Protein AF-A0AAV2DTK5-F1 (afdb_monomer_lite)

Foldseek 3Di:
DDDDDDPVNVVVVVLVCVVVVLVVVLCVQCVDDVDDNLLCVLVSLLVLLVVLVVQLVVCVVPVVSNVVSVVVNVVSCVAPVPLVRHDLVSLLSNCPPPLHHLLLQLVSLCVSCVPPCSSVVSSVVSVVVNVVVVVVVVVVVVVVCVVPVDDDDDDDDDDDDDDDDPSNVVVVVVVVVVVVVVVPD

Organism: NCBI:txid586398

Secondary structure (DSSP, 8-state):
--PPPPHHHHHHHHHHHHHHHHHHHHHHHHT-SSS--HHHHHHHHHHHHHHHHHHHH-TTT-HHHHHHHHHHHHHHHHHHT-GGGS-HHHHHHHHTSTTS-HHHHHHHHHHH--GGGHHHHHHHHHHHHHHHHHHHHHHHHHHHHHH--S---------------HHHHHHHHHHHHHHHHHTT-

Radius of gyration: 22.08 Å; chains: 1; bounding box: 57×41×66 Å

InterPro domains:
  IPR012337 Ribonuclease H-like superfamily [SSF53098] (5-115)
  IPR025525 hAT-like transposase, RNase-H fold [PF14372] (39-137)

Sequence (185 aa):
MIGVPEKDDWENARKMMRFLCRFYDFTLKISGSKYTTCNLFLQEVHSQYHLINKWETEVEKDLDLSIMASKMKMKYEKYWGDVGKMNKLLYISTVMDPRYKLGFVDFALKRVYPEGGNGARMAGDVKTATFDLFAHYEQLWKSKQSKNASTSLAPIVEECDVDELDVLAEYKKHREQIVGAVNKF

Structure (mmCIF, N/CA/C/O backbone):
data_AF-A0AAV2DTK5-F1
#
_entry.id   AF-A0AAV2DTK5-F1
#
loop_
_atom_site.group_PDB
_atom_site.id
_atom_site.type_symbol
_atom_site.label_atom_id
_atom_site.label_alt_id
_atom_site.label_comp_id
_atom_site.label_asym_id
_atom_site.label_entity_id
_atom_site.label_seq_id
_atom_site.pdbx_PDB_ins_code
_atom_site.Cartn_x
_atom_site.Cartn_y
_atom_site.Cartn_z
_atom_site.occupancy
_atom_site.B_iso_or_equiv
_atom_site.auth_seq_id
_atom_site.auth_comp_id
_atom_site.auth_asym_id
_atom_site.auth_atom_id
_atom_site.pdbx_PDB_model_num
ATOM 1 N N . MET A 1 1 ? 11.098 14.364 -38.169 1.00 44.78 1 MET A N 1
ATOM 2 C CA . MET A 1 1 ? 10.112 13.591 -38.954 1.00 44.78 1 MET A CA 1
ATOM 3 C C . MET A 1 1 ? 9.811 12.345 -38.145 1.00 44.78 1 MET A C 1
ATOM 5 O O . MET A 1 1 ? 10.761 11.674 -37.771 1.00 44.78 1 MET A O 1
ATOM 9 N N . ILE A 1 2 ? 8.554 12.101 -37.779 1.00 63.88 2 ILE A N 1
ATOM 10 C CA . ILE A 1 2 ? 8.171 10.869 -37.075 1.00 63.88 2 ILE A CA 1
ATOM 11 C C . ILE A 1 2 ? 8.102 9.783 -38.155 1.00 63.88 2 ILE A C 1
ATOM 13 O O . ILE A 1 2 ? 7.275 9.886 -39.059 1.00 63.88 2 ILE A O 1
ATOM 17 N N . GLY A 1 3 ? 9.054 8.847 -38.135 1.00 80.44 3 GLY A N 1
ATOM 18 C CA . GLY A 1 3 ? 9.114 7.718 -39.067 1.00 80.44 3 GLY A CA 1
ATOM 19 C C . GLY A 1 3 ? 8.040 6.671 -38.766 1.00 80.44 3 GLY A C 1
ATOM 20 O O . GLY A 1 3 ? 7.394 6.717 -37.719 1.00 80.44 3 GLY A O 1
ATOM 21 N N . VAL A 1 4 ? 7.830 5.738 -39.698 1.00 88.56 4 VAL A N 1
ATOM 22 C CA . VAL A 1 4 ? 6.964 4.571 -39.466 1.00 88.56 4 VAL A CA 1
ATOM 23 C C . VAL A 1 4 ? 7.542 3.767 -38.292 1.00 88.56 4 VAL A C 1
ATOM 25 O O . VAL A 1 4 ? 8.752 3.550 -38.301 1.00 88.56 4 VAL A O 1
ATOM 28 N N . PRO A 1 5 ? 6.725 3.330 -37.311 1.00 87.81 5 PRO A N 1
ATOM 29 C CA . PRO A 1 5 ? 7.233 2.614 -36.147 1.00 87.81 5 PRO A CA 1
ATOM 30 C C . PRO A 1 5 ? 7.993 1.354 -36.551 1.00 87.81 5 PRO A C 1
ATOM 32 O O . PRO A 1 5 ? 7.476 0.514 -37.299 1.00 87.81 5 PRO A O 1
ATOM 35 N N . GLU A 1 6 ? 9.204 1.223 -36.032 1.00 90.94 6 GLU A N 1
ATOM 36 C CA . GLU A 1 6 ? 10.066 0.080 -36.281 1.00 90.94 6 GLU A CA 1
ATOM 37 C C . GLU A 1 6 ? 9.708 -1.080 -35.344 1.00 90.94 6 GLU A C 1
ATOM 39 O O . GLU A 1 6 ? 8.900 -0.965 -34.417 1.00 90.94 6 GLU A O 1
ATOM 44 N N . LYS A 1 7 ? 10.287 -2.256 -35.596 1.00 89.44 7 LYS A N 1
ATOM 45 C CA . LYS A 1 7 ? 10.013 -3.462 -34.800 1.00 89.44 7 LYS A CA 1
ATOM 46 C C . LYS A 1 7 ? 10.253 -3.229 -33.299 1.00 89.44 7 LYS A C 1
ATOM 48 O O . LYS A 1 7 ? 9.461 -3.707 -32.482 1.00 89.44 7 LYS A O 1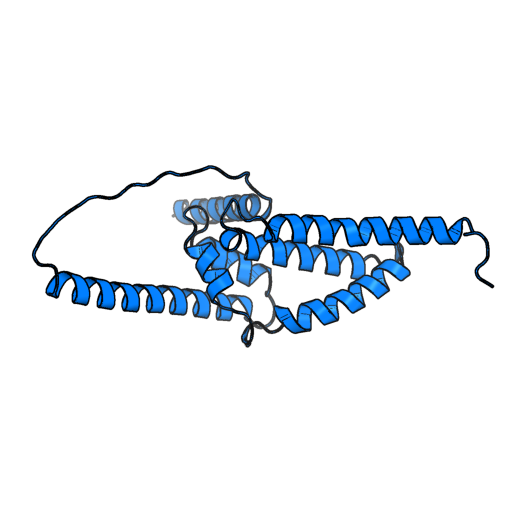
ATOM 53 N N . ASP A 1 8 ? 11.295 -2.472 -32.973 1.00 86.81 8 ASP A N 1
ATOM 54 C CA . ASP A 1 8 ? 11.704 -2.163 -31.603 1.00 86.81 8 ASP A CA 1
ATOM 55 C C . ASP A 1 8 ? 10.699 -1.230 -30.907 1.00 86.81 8 ASP A C 1
ATOM 57 O O . ASP A 1 8 ? 10.372 -1.439 -29.737 1.00 86.81 8 ASP A O 1
ATOM 61 N N . ASP A 1 9 ? 10.098 -0.280 -31.636 1.00 87.75 9 ASP A N 1
ATOM 62 C CA . ASP A 1 9 ? 9.035 0.587 -31.107 1.00 87.75 9 ASP A CA 1
ATOM 63 C C . ASP A 1 9 ? 7.827 -0.237 -30.645 1.00 87.75 9 ASP A C 1
ATOM 65 O O . ASP A 1 9 ? 7.277 -0.024 -29.560 1.00 87.75 9 ASP A O 1
ATOM 69 N N . TRP A 1 10 ? 7.434 -1.237 -31.439 1.00 90.19 10 TRP A N 1
ATOM 70 C CA . TRP A 1 10 ? 6.339 -2.140 -31.086 1.00 90.19 10 TRP A CA 1
ATOM 71 C C . TRP A 1 10 ? 6.677 -3.051 -29.907 1.00 90.19 10 TRP A C 1
ATOM 73 O O . TRP A 1 10 ? 5.786 -3.433 -29.141 1.00 90.19 10 TRP A O 1
ATOM 83 N N . GLU A 1 11 ? 7.942 -3.432 -29.753 1.00 87.50 11 GLU A N 1
ATOM 84 C CA . GLU A 1 11 ? 8.395 -4.215 -28.606 1.00 87.50 11 GLU A CA 1
ATOM 85 C C . GLU A 1 11 ? 8.348 -3.397 -27.315 1.00 87.50 11 GLU A C 1
ATOM 87 O O . GLU A 1 11 ? 7.761 -3.847 -26.324 1.00 87.50 11 GLU A O 1
ATOM 92 N N . ASN A 1 12 ? 8.828 -2.157 -27.364 1.00 84.00 12 ASN A N 1
ATOM 93 C CA . ASN A 1 12 ? 8.745 -1.208 -26.258 1.00 84.00 12 ASN A CA 1
ATOM 94 C C . ASN A 1 12 ? 7.291 -0.887 -25.887 1.00 84.00 12 ASN A C 1
ATOM 96 O O . ASN A 1 12 ? 6.931 -0.907 -24.707 1.00 84.00 12 ASN A O 1
ATOM 100 N N . ALA A 1 13 ? 6.413 -0.696 -26.877 1.00 87.69 13 ALA A N 1
ATOM 101 C CA . ALA A 1 13 ? 4.986 -0.490 -26.641 1.00 87.69 13 ALA A CA 1
ATOM 102 C C . ALA A 1 13 ? 4.338 -1.682 -25.913 1.00 87.69 13 ALA A C 1
ATOM 104 O O . ALA A 1 13 ? 3.554 -1.486 -24.982 1.00 87.69 13 ALA A O 1
ATOM 105 N N . ARG A 1 14 ? 4.693 -2.925 -26.272 1.00 87.44 14 ARG A N 1
ATOM 106 C CA . ARG A 1 14 ? 4.196 -4.129 -25.578 1.00 87.44 14 ARG A CA 1
ATOM 107 C C . ARG A 1 14 ? 4.693 -4.217 -24.136 1.00 87.44 14 ARG A C 1
ATOM 109 O O . ARG A 1 14 ? 3.908 -4.574 -23.255 1.00 87.44 14 ARG A O 1
ATOM 116 N N . LYS A 1 15 ? 5.964 -3.894 -23.881 1.00 81.94 15 LYS A N 1
ATOM 117 C CA . LYS A 1 15 ? 6.532 -3.838 -22.522 1.00 81.94 15 LYS A CA 1
ATOM 118 C C . LYS A 1 15 ? 5.800 -2.802 -21.665 1.00 81.94 15 LYS A C 1
ATOM 120 O O . LYS A 1 15 ? 5.324 -3.126 -20.577 1.00 81.94 15 LYS A O 1
ATOM 125 N N . MET A 1 16 ? 5.597 -1.601 -22.207 1.00 83.75 16 MET A N 1
ATOM 126 C CA . MET A 1 16 ? 4.855 -0.530 -21.540 1.00 83.75 16 MET A CA 1
ATOM 127 C C . MET A 1 16 ? 3.391 -0.914 -21.284 1.00 83.75 16 MET A C 1
ATOM 129 O O . MET A 1 16 ? 2.879 -0.684 -20.192 1.00 83.75 16 MET A O 1
ATOM 133 N N . MET A 1 17 ? 2.719 -1.553 -22.245 1.00 88.12 17 MET A N 1
ATOM 134 C CA . MET A 1 17 ? 1.346 -2.037 -22.070 1.00 88.12 17 MET A CA 1
ATOM 135 C C . MET A 1 17 ? 1.245 -3.039 -20.914 1.00 88.12 17 MET A C 1
ATOM 137 O O . MET A 1 17 ? 0.358 -2.909 -20.075 1.00 88.12 17 MET A O 1
ATOM 141 N N . ARG A 1 18 ? 2.162 -4.013 -20.829 1.00 82.75 18 ARG A N 1
ATOM 142 C CA . ARG A 1 18 ? 2.191 -4.994 -19.727 1.00 82.75 18 ARG A CA 1
ATOM 143 C C . ARG A 1 18 ? 2.364 -4.318 -18.368 1.00 82.75 18 ARG A C 1
ATOM 145 O O . ARG A 1 18 ? 1.699 -4.709 -17.411 1.00 82.75 18 ARG A O 1
ATOM 152 N N . PHE A 1 19 ? 3.218 -3.299 -18.299 1.00 80.75 19 PHE A N 1
ATOM 153 C CA . PHE A 1 19 ? 3.407 -2.495 -17.095 1.00 80.75 19 PHE A CA 1
ATOM 154 C C . PHE A 1 19 ? 2.123 -1.746 -16.710 1.00 80.75 19 PHE A C 1
ATOM 156 O O . PHE A 1 19 ? 1.613 -1.901 -15.600 1.00 80.75 19 PHE A O 1
ATOM 163 N N . LEU A 1 20 ? 1.556 -0.980 -17.647 1.00 86.31 20 LEU A N 1
ATOM 164 C CA . LEU A 1 20 ? 0.383 -0.133 -17.416 1.00 86.31 20 LEU A CA 1
ATOM 165 C C . LEU A 1 20 ? -0.889 -0.932 -17.119 1.00 86.31 20 LEU A C 1
ATOM 167 O O . LEU A 1 20 ? -1.697 -0.482 -16.310 1.00 86.31 20 LEU A O 1
ATOM 171 N N . CYS A 1 21 ? -1.048 -2.122 -17.703 1.00 87.56 21 CYS A N 1
ATOM 172 C CA . CYS A 1 21 ? -2.205 -2.989 -17.468 1.00 87.56 21 CYS A CA 1
ATOM 173 C C . CYS A 1 21 ? -2.407 -3.272 -15.973 1.00 87.56 21 CYS A C 1
ATOM 175 O O . CYS A 1 21 ? -3.522 -3.220 -15.470 1.00 87.56 21 CYS A O 1
ATOM 177 N N . ARG A 1 22 ? -1.320 -3.464 -15.219 1.00 84.62 22 ARG A N 1
ATOM 178 C CA . ARG A 1 22 ? -1.397 -3.739 -13.778 1.00 84.62 22 ARG A CA 1
ATOM 179 C C . ARG A 1 22 ? -1.890 -2.542 -12.965 1.00 84.62 22 ARG A C 1
ATOM 181 O O . ARG A 1 22 ? -2.596 -2.717 -11.975 1.00 84.62 22 ARG A O 1
ATOM 188 N N . PHE A 1 23 ? -1.532 -1.326 -13.374 1.00 83.44 23 PHE A N 1
ATOM 189 C CA . PHE A 1 23 ? -2.055 -0.102 -12.761 1.00 83.44 23 PHE A CA 1
ATOM 190 C C . PHE A 1 23 ? -3.500 0.161 -13.167 1.00 83.44 23 PHE A C 1
ATOM 192 O O . PHE A 1 23 ? -4.276 0.654 -12.350 1.00 83.44 23 PHE A O 1
ATOM 199 N N . TYR A 1 24 ? -3.863 -0.183 -14.402 1.00 89.12 24 TYR A N 1
ATOM 200 C CA . TYR A 1 24 ? -5.239 -0.121 -14.869 1.00 89.12 24 TYR A CA 1
ATOM 201 C C . TYR A 1 24 ? -6.143 -1.035 -14.034 1.00 89.12 24 TYR A C 1
ATOM 203 O O . TYR A 1 24 ? -7.115 -0.541 -13.469 1.00 89.12 24 TYR A O 1
ATOM 211 N N . ASP A 1 25 ? -5.774 -2.306 -13.855 1.00 88.25 25 ASP A N 1
ATOM 212 C CA . ASP A 1 25 ? -6.548 -3.274 -13.064 1.00 88.25 25 ASP A CA 1
ATOM 213 C C . ASP A 1 25 ? -6.725 -2.809 -11.609 1.00 88.25 25 ASP A C 1
ATOM 215 O O . ASP A 1 25 ? -7.832 -2.813 -11.069 1.00 88.25 25 ASP A O 1
ATOM 219 N N . PHE A 1 26 ? -5.642 -2.327 -10.992 1.00 85.44 26 PHE A N 1
ATOM 220 C CA . PHE A 1 26 ? -5.664 -1.739 -9.650 1.00 85.44 26 PHE A CA 1
ATOM 221 C C . PHE A 1 26 ? -6.604 -0.528 -9.569 1.00 85.44 26 PHE A C 1
A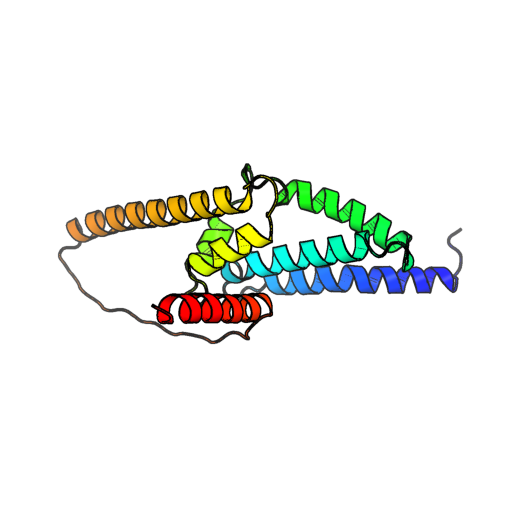TOM 223 O O . PHE A 1 26 ? -7.442 -0.434 -8.671 1.00 85.44 26 PHE A O 1
ATOM 230 N N . THR A 1 27 ? -6.491 0.397 -10.525 1.00 87.31 27 THR A N 1
ATOM 231 C CA . THR A 1 27 ? -7.313 1.613 -10.557 1.00 87.31 27 THR A CA 1
ATOM 232 C C . THR A 1 27 ? -8.778 1.257 -10.744 1.00 87.31 27 THR A C 1
ATOM 234 O O . THR A 1 27 ? -9.624 1.802 -10.041 1.00 87.31 27 THR A O 1
ATOM 237 N N . LEU A 1 28 ? -9.084 0.317 -11.636 1.00 88.56 28 LEU A N 1
ATOM 238 C CA . LEU A 1 28 ? -10.438 -0.168 -11.871 1.00 88.56 28 LEU A CA 1
ATOM 239 C C . LEU A 1 28 ? -11.038 -0.761 -10.590 1.00 88.56 28 LEU A C 1
ATOM 241 O O . LEU A 1 28 ? -12.174 -0.441 -10.239 1.00 88.56 28 LEU A O 1
ATOM 245 N N . LYS A 1 29 ? -10.253 -1.550 -9.849 1.00 86.12 29 LYS A N 1
ATOM 246 C CA . LYS A 1 29 ? -10.683 -2.178 -8.597 1.00 86.12 29 LYS A CA 1
ATOM 247 C C . LYS A 1 29 ? -10.915 -1.172 -7.467 1.00 86.12 29 LYS A C 1
ATOM 249 O O . LYS A 1 29 ? -11.874 -1.325 -6.712 1.00 86.12 29 LYS A O 1
ATOM 254 N N . ILE A 1 30 ? -10.096 -0.128 -7.349 1.00 83.31 30 ILE A N 1
ATOM 255 C CA . ILE A 1 30 ? -10.282 0.917 -6.323 1.00 83.31 30 ILE A CA 1
ATOM 256 C C . ILE A 1 30 ? -11.334 1.958 -6.732 1.00 83.31 30 ILE A C 1
ATOM 258 O O . ILE A 1 30 ? -11.956 2.569 -5.868 1.00 83.31 30 ILE A O 1
ATOM 262 N N . SER A 1 31 ? -11.584 2.137 -8.031 1.00 84.69 31 SER A N 1
ATOM 263 C CA . SER A 1 31 ? -12.594 3.078 -8.545 1.00 84.69 31 SER A CA 1
ATOM 264 C C . SER A 1 31 ? -14.014 2.502 -8.557 1.00 84.69 31 SER A C 1
ATOM 266 O O . SER A 1 31 ? -14.943 3.167 -9.017 1.00 84.69 31 SER A O 1
ATOM 268 N N . GLY A 1 32 ? -14.203 1.269 -8.080 1.00 85.56 32 GLY A N 1
ATOM 269 C CA . GLY A 1 32 ? -15.522 0.661 -7.961 1.00 85.56 32 GLY A CA 1
ATOM 270 C C . GLY A 1 32 ? -16.433 1.454 -7.020 1.00 85.56 32 GLY A C 1
ATOM 271 O O . GLY A 1 32 ? -16.020 1.886 -5.951 1.00 85.56 32 GLY A O 1
ATOM 272 N N . SER A 1 33 ? -17.694 1.640 -7.410 1.00 83.12 33 SER A N 1
ATOM 273 C CA . SER A 1 33 ? -18.699 2.353 -6.602 1.00 83.12 33 SER A CA 1
ATOM 274 C C . SER A 1 33 ? -19.799 1.448 -6.045 1.00 83.12 33 SER A C 1
ATOM 276 O O . SER A 1 33 ? -20.598 1.880 -5.220 1.00 83.12 33 SER A O 1
ATOM 278 N N . LYS A 1 34 ? -19.856 0.191 -6.498 1.00 85.00 34 LYS A N 1
ATOM 279 C CA . LYS A 1 34 ? -20.897 -0.783 -6.125 1.00 85.00 34 LYS A CA 1
ATOM 280 C C . LYS A 1 34 ? -20.543 -1.621 -4.893 1.00 85.00 34 LYS A C 1
ATOM 282 O O . LYS A 1 34 ? -21.325 -2.474 -4.498 1.00 85.00 34 LYS A O 1
ATOM 287 N N . TYR A 1 35 ? -19.363 -1.412 -4.323 1.00 81.19 35 TYR A N 1
ATOM 288 C CA . TYR A 1 35 ? -18.864 -2.109 -3.144 1.00 81.19 35 TYR A CA 1
ATOM 289 C C . TYR A 1 35 ? -17.946 -1.175 -2.358 1.00 81.19 35 TYR A C 1
ATOM 291 O O . TYR A 1 35 ? -17.430 -0.194 -2.896 1.00 81.19 35 TYR A O 1
ATOM 299 N N . THR A 1 36 ? -17.729 -1.482 -1.082 1.00 76.31 36 THR A N 1
ATOM 300 C CA . THR A 1 36 ? -16.757 -0.755 -0.265 1.00 76.31 36 THR A CA 1
ATOM 301 C C . THR A 1 36 ? -15.353 -1.041 -0.794 1.00 76.31 36 THR A C 1
ATOM 303 O O . THR A 1 36 ? -14.940 -2.192 -0.900 1.00 76.31 36 THR A O 1
ATOM 306 N N . THR A 1 37 ? -14.620 0.004 -1.172 1.00 78.44 37 THR A N 1
ATOM 307 C CA . THR A 1 37 ? -13.253 -0.107 -1.711 1.00 78.44 37 THR A CA 1
ATOM 308 C C . THR A 1 37 ? -12.193 0.051 -0.626 1.00 78.44 37 THR A C 1
ATOM 310 O O . THR A 1 37 ? -11.095 -0.494 -0.739 1.00 78.44 37 THR A O 1
ATOM 313 N N . CYS A 1 38 ? -12.526 0.756 0.458 1.00 77.81 38 CYS A N 1
ATOM 314 C CA . CYS A 1 38 ? -11.598 1.093 1.534 1.00 77.81 38 CYS A CA 1
ATOM 315 C C . CYS A 1 38 ? -11.020 -0.151 2.230 1.00 77.81 38 CYS A C 1
ATOM 317 O O . CYS A 1 38 ? -9.820 -0.220 2.477 1.00 77.81 38 CYS A O 1
ATOM 319 N N . ASN A 1 39 ? -11.837 -1.178 2.468 1.00 78.88 39 ASN A N 1
ATOM 320 C CA . ASN A 1 39 ? -11.402 -2.424 3.104 1.00 78.88 39 ASN A CA 1
ATOM 321 C C . ASN A 1 39 ? -10.408 -3.231 2.247 1.00 78.88 39 ASN A C 1
ATOM 323 O O . ASN A 1 39 ? -9.585 -3.952 2.805 1.00 78.88 39 ASN A O 1
ATOM 327 N N . LEU A 1 40 ? -10.432 -3.077 0.918 1.00 81.44 40 LEU A N 1
ATOM 328 C CA . LEU A 1 40 ? -9.482 -3.721 -0.002 1.00 81.44 40 LEU A CA 1
ATOM 329 C C . LEU A 1 40 ? -8.180 -2.926 -0.151 1.00 81.44 40 LEU A C 1
ATOM 331 O O . LEU A 1 40 ? -7.154 -3.470 -0.557 1.00 81.44 40 LEU A O 1
ATOM 335 N N . PHE A 1 41 ? -8.209 -1.641 0.198 1.00 80.44 41 PHE A N 1
ATOM 336 C CA . PHE A 1 41 ? -7.144 -0.690 -0.090 1.00 80.44 41 PHE A CA 1
ATOM 337 C C . PHE A 1 41 ? -5.767 -1.152 0.401 1.00 80.44 41 PHE A C 1
ATOM 339 O O . PHE A 1 41 ? -4.789 -1.065 -0.339 1.00 80.44 41 PHE A O 1
ATOM 346 N N . LEU A 1 42 ? -5.697 -1.686 1.626 1.00 80.50 42 LEU A N 1
ATOM 347 C CA . LEU A 1 42 ? -4.449 -2.171 2.219 1.00 80.50 42 LEU A CA 1
ATOM 348 C C . LEU A 1 42 ? -3.785 -3.255 1.361 1.00 80.50 42 LEU A C 1
ATOM 350 O O . LEU A 1 42 ? -2.583 -3.200 1.103 1.00 80.50 42 LEU A O 1
ATOM 354 N N . GLN A 1 43 ? -4.570 -4.233 0.914 1.00 80.19 43 GLN A N 1
ATOM 355 C CA . GLN A 1 43 ? -4.069 -5.345 0.111 1.00 80.19 43 GLN A CA 1
ATOM 356 C C . GLN A 1 43 ? -3.633 -4.873 -1.277 1.00 80.19 43 GLN A C 1
ATOM 358 O O . GLN A 1 43 ? -2.565 -5.253 -1.753 1.00 80.19 43 GLN A O 1
ATOM 363 N N . GLU A 1 44 ? -4.431 -4.009 -1.901 1.00 84.81 44 GLU A N 1
ATOM 364 C CA . GLU A 1 44 ? -4.164 -3.502 -3.245 1.00 84.81 44 GLU A CA 1
ATOM 365 C C . GLU A 1 44 ? -2.891 -2.648 -3.291 1.00 84.81 44 GLU A C 1
ATOM 367 O O . GLU A 1 44 ? -2.031 -2.840 -4.154 1.00 84.81 44 GLU A O 1
ATOM 372 N N . VAL A 1 45 ? -2.729 -1.725 -2.337 1.00 82.50 45 VAL A N 1
ATOM 373 C CA . VAL A 1 45 ? -1.539 -0.865 -2.244 1.00 82.50 45 VAL A CA 1
ATOM 374 C C . VAL A 1 45 ? -0.284 -1.695 -1.988 1.00 82.50 45 VAL A C 1
ATOM 376 O O . VAL A 1 45 ? 0.750 -1.474 -2.621 1.00 82.50 45 VAL A O 1
ATOM 379 N N . HIS A 1 46 ? -0.392 -2.713 -1.137 1.00 80.38 46 HIS A N 1
ATOM 380 C CA . HIS A 1 46 ? 0.703 -3.639 -0.891 1.00 80.38 46 HIS A CA 1
ATOM 381 C C . HIS A 1 46 ? 1.067 -4.474 -2.129 1.00 80.38 46 HIS A C 1
ATOM 383 O O . HIS A 1 46 ? 2.247 -4.627 -2.452 1.00 80.38 46 HIS A O 1
ATOM 389 N N . SER A 1 47 ? 0.072 -4.971 -2.871 1.00 85.12 47 SER A N 1
ATOM 390 C CA . SER A 1 47 ? 0.313 -5.695 -4.123 1.00 85.12 47 SER A CA 1
ATOM 391 C C . SER A 1 47 ? 1.031 -4.822 -5.152 1.00 85.12 47 SER A C 1
ATOM 393 O O . SER A 1 47 ? 1.893 -5.328 -5.875 1.00 85.12 47 SER A O 1
ATOM 395 N N . GLN A 1 48 ? 0.694 -3.533 -5.226 1.00 84.44 48 GLN A N 1
ATOM 396 C CA . GLN A 1 48 ? 1.380 -2.575 -6.092 1.00 84.44 48 GLN A CA 1
ATOM 397 C C . GLN A 1 48 ? 2.845 -2.388 -5.689 1.00 84.44 48 GLN A C 1
ATOM 399 O O . GLN A 1 48 ? 3.732 -2.466 -6.539 1.00 84.44 48 GLN A O 1
ATOM 404 N N . TYR A 1 49 ? 3.119 -2.230 -4.393 1.00 85.38 49 TYR A N 1
ATOM 405 C CA . TYR A 1 49 ? 4.487 -2.119 -3.886 1.00 85.38 49 TYR A CA 1
ATOM 406 C C . TYR A 1 49 ? 5.352 -3.332 -4.252 1.00 85.38 49 TYR A C 1
ATOM 408 O O . TYR A 1 49 ? 6.452 -3.182 -4.787 1.00 85.38 49 TYR A O 1
ATOM 416 N N . HIS A 1 50 ? 4.841 -4.545 -4.026 1.00 84.31 50 HIS A N 1
ATOM 417 C CA . HIS A 1 50 ? 5.550 -5.774 -4.380 1.00 84.31 50 HIS A CA 1
ATOM 418 C C . HIS A 1 50 ? 5.830 -5.891 -5.876 1.00 84.31 50 HIS A C 1
ATOM 420 O O . HIS A 1 50 ? 6.919 -6.309 -6.266 1.00 84.31 50 HIS A O 1
ATOM 426 N N . LEU A 1 51 ? 4.865 -5.511 -6.711 1.00 87.12 51 LEU A N 1
ATOM 427 C CA . LEU A 1 51 ? 5.014 -5.555 -8.158 1.00 87.12 51 LEU A CA 1
ATOM 428 C C . LEU A 1 51 ? 6.096 -4.583 -8.646 1.00 87.12 51 LEU A C 1
ATOM 430 O O . LEU A 1 51 ? 6.944 -4.968 -9.449 1.00 87.12 51 LEU A O 1
ATOM 434 N N . ILE A 1 52 ? 6.100 -3.357 -8.118 1.00 88.00 52 ILE A N 1
ATOM 435 C CA . ILE A 1 52 ? 7.116 -2.347 -8.429 1.00 88.00 52 ILE A CA 1
ATOM 436 C C . ILE A 1 52 ? 8.506 -2.836 -8.001 1.00 88.00 52 ILE A C 1
ATOM 438 O O . ILE A 1 52 ? 9.432 -2.796 -8.806 1.00 88.00 52 ILE A O 1
ATOM 442 N N . ASN A 1 53 ? 8.651 -3.361 -6.780 1.00 87.38 53 ASN A N 1
ATOM 443 C CA . ASN A 1 53 ? 9.927 -3.902 -6.297 1.00 87.38 53 ASN A CA 1
ATOM 444 C C . ASN A 1 53 ? 10.414 -5.099 -7.124 1.00 87.38 53 ASN A C 1
ATOM 446 O O . ASN A 1 53 ? 11.608 -5.229 -7.396 1.00 87.38 53 ASN A O 1
ATOM 450 N N . LYS A 1 54 ? 9.501 -5.978 -7.546 1.00 88.25 54 LYS A N 1
ATOM 451 C CA . LYS A 1 54 ? 9.840 -7.097 -8.428 1.00 88.25 54 LYS A CA 1
ATOM 452 C C . LYS A 1 54 ? 10.398 -6.593 -9.759 1.00 88.25 54 LYS A C 1
ATOM 454 O O . LYS A 1 54 ? 11.439 -7.063 -10.195 1.00 88.25 54 LYS A O 1
ATOM 459 N N . TRP A 1 55 ? 9.739 -5.628 -10.393 1.00 87.62 55 TRP A N 1
ATOM 460 C CA . TRP A 1 55 ? 10.220 -5.077 -11.661 1.00 87.62 55 TRP A CA 1
ATOM 461 C C . TRP A 1 55 ? 11.516 -4.283 -11.520 1.00 87.62 55 TRP A C 1
ATOM 463 O O . TRP A 1 55 ? 12.349 -4.334 -12.417 1.00 87.62 55 TRP A O 1
ATOM 473 N N . GLU A 1 56 ? 11.716 -3.591 -10.399 1.00 88.38 56 GLU A N 1
ATOM 474 C CA . GLU A 1 56 ? 12.975 -2.898 -10.113 1.00 88.38 56 GLU A CA 1
ATOM 475 C C . GLU A 1 56 ? 14.146 -3.888 -9.999 1.00 88.38 56 GLU A C 1
ATOM 477 O O . GLU A 1 56 ? 15.212 -3.642 -10.560 1.00 88.38 56 GLU A O 1
ATOM 482 N N . THR A 1 57 ? 13.943 -5.024 -9.327 1.00 86.69 57 THR A N 1
ATOM 483 C CA . THR A 1 57 ? 14.998 -6.024 -9.079 1.00 86.69 57 THR A CA 1
ATOM 484 C C . THR A 1 57 ? 15.296 -6.932 -10.275 1.00 86.69 57 THR A C 1
ATOM 486 O O . THR A 1 57 ? 16.410 -7.436 -10.393 1.00 86.69 57 THR A O 1
ATOM 489 N N . GLU A 1 58 ? 14.356 -7.111 -11.206 1.00 85.56 58 GLU A N 1
ATOM 490 C CA . GLU A 1 58 ? 14.522 -7.934 -12.416 1.00 85.56 58 GLU A CA 1
ATOM 491 C C . GLU A 1 58 ? 15.287 -7.206 -13.550 1.00 85.56 58 GLU A C 1
ATOM 493 O O . GLU A 1 58 ? 14.911 -7.285 -14.722 1.00 85.56 58 GLU A O 1
ATOM 498 N N . VAL A 1 59 ? 16.390 -6.521 -13.213 1.00 77.75 59 VAL A N 1
ATOM 499 C CA . VAL A 1 59 ? 17.212 -5.714 -14.144 1.00 77.75 59 VAL A CA 1
ATOM 500 C C . VAL A 1 59 ? 17.694 -6.533 -15.345 1.00 77.75 59 VAL A C 1
ATOM 502 O O . VAL A 1 59 ? 17.691 -6.048 -16.473 1.00 77.75 59 VAL A O 1
ATOM 505 N N . GLU A 1 60 ? 18.065 -7.793 -15.111 1.00 75.62 60 GLU A N 1
ATOM 506 C CA . GLU A 1 60 ? 18.581 -8.705 -16.141 1.00 75.62 60 GLU A CA 1
ATOM 507 C C . GLU A 1 60 ? 17.539 -9.075 -17.207 1.00 75.62 60 GLU A C 1
ATOM 509 O O . GLU A 1 60 ? 17.905 -9.496 -18.303 1.00 75.62 60 GLU A O 1
ATOM 514 N N . LYS A 1 61 ? 16.240 -8.930 -16.907 1.00 77.25 61 LYS A N 1
ATOM 515 C CA . LYS A 1 61 ? 15.161 -9.251 -17.851 1.00 77.25 61 LYS A CA 1
ATOM 516 C C . LYS A 1 61 ? 14.819 -8.073 -18.751 1.00 77.25 61 LYS A C 1
ATOM 518 O O . LYS A 1 61 ? 14.539 -8.275 -19.931 1.00 77.25 61 LYS A O 1
ATOM 523 N N . ASP A 1 62 ? 14.767 -6.870 -18.182 1.00 81.69 62 ASP A N 1
ATOM 524 C CA . ASP A 1 62 ? 14.346 -5.670 -18.901 1.00 81.69 62 ASP A CA 1
ATOM 525 C C . ASP A 1 62 ? 14.832 -4.396 -18.190 1.00 81.69 62 ASP A C 1
ATOM 527 O O . ASP A 1 62 ? 14.206 -3.904 -17.246 1.00 81.69 62 ASP A O 1
ATOM 531 N N . LEU A 1 63 ? 15.966 -3.858 -18.649 1.00 85.25 63 LEU A N 1
ATOM 532 C CA . LEU A 1 63 ? 16.593 -2.671 -18.063 1.00 85.25 63 LEU A CA 1
ATOM 533 C C . LEU A 1 63 ? 15.658 -1.451 -18.089 1.00 85.25 63 LEU A C 1
ATOM 535 O O . LEU A 1 63 ? 15.552 -0.730 -17.097 1.00 85.25 63 LEU A O 1
ATOM 539 N N . ASP A 1 64 ? 14.939 -1.246 -19.193 1.00 82.69 64 ASP A N 1
ATOM 540 C CA . ASP A 1 64 ? 14.024 -0.111 -19.350 1.00 82.69 64 ASP A CA 1
ATOM 541 C C . ASP A 1 64 ? 12.848 -0.195 -18.371 1.00 82.69 64 ASP A C 1
ATOM 543 O O . ASP A 1 64 ? 12.444 0.808 -17.767 1.00 82.69 64 ASP A O 1
ATOM 547 N N . LEU A 1 65 ? 12.327 -1.407 -18.161 1.00 83.62 65 LEU A N 1
ATOM 548 C CA . LEU A 1 65 ? 11.263 -1.670 -17.198 1.00 83.62 65 LEU A CA 1
ATOM 549 C C . LEU A 1 65 ? 11.740 -1.447 -15.760 1.00 83.62 65 LEU A C 1
ATOM 551 O O . LEU A 1 65 ? 11.016 -0.837 -14.974 1.00 83.62 65 LEU A O 1
ATOM 555 N N . SER A 1 66 ? 12.955 -1.887 -15.425 1.00 88.06 66 SER A N 1
ATOM 556 C CA . SER A 1 66 ? 13.545 -1.677 -14.098 1.00 88.06 66 SER A CA 1
ATOM 557 C C . SER A 1 66 ? 13.752 -0.188 -13.800 1.00 88.06 66 SER A C 1
ATOM 559 O O . SER A 1 66 ? 13.336 0.299 -12.744 1.00 88.06 66 SER A O 1
ATOM 561 N N . ILE A 1 67 ? 14.274 0.584 -14.762 1.00 88.38 67 ILE A N 1
ATOM 562 C CA . ILE A 1 67 ? 14.424 2.043 -14.624 1.00 88.38 67 ILE A CA 1
ATOM 563 C C . ILE A 1 67 ? 13.057 2.712 -14.412 1.00 88.38 67 ILE A C 1
ATOM 565 O O . ILE A 1 67 ? 12.918 3.620 -13.583 1.00 88.38 67 ILE A O 1
ATOM 569 N N . MET A 1 68 ? 12.029 2.278 -15.148 1.00 87.50 68 MET A N 1
ATOM 570 C CA . MET A 1 68 ? 10.667 2.791 -14.991 1.00 87.50 68 MET A CA 1
ATOM 571 C C . MET A 1 68 ? 10.079 2.435 -13.620 1.00 87.50 68 MET A C 1
ATOM 573 O O . MET A 1 68 ? 9.485 3.298 -12.966 1.00 87.50 68 MET A O 1
ATOM 577 N N . ALA A 1 69 ? 10.280 1.199 -13.166 1.00 90.00 69 ALA A N 1
ATOM 578 C CA . ALA A 1 69 ? 9.846 0.726 -11.861 1.00 90.00 69 ALA A CA 1
ATOM 579 C C . ALA A 1 69 ? 10.506 1.523 -10.731 1.00 90.00 69 ALA A C 1
ATOM 581 O O . ALA A 1 69 ? 9.796 1.991 -9.845 1.00 90.00 69 ALA A O 1
ATOM 582 N N . SER A 1 70 ? 11.809 1.800 -10.811 1.00 91.06 70 SER A N 1
ATOM 583 C CA . SER A 1 70 ? 12.512 2.615 -9.813 1.00 91.06 70 SER A CA 1
ATOM 584 C C . SER A 1 70 ? 11.955 4.047 -9.736 1.00 91.06 70 SER A C 1
ATOM 586 O O . SER A 1 70 ? 11.650 4.567 -8.659 1.00 91.06 70 SER A O 1
ATOM 588 N N . LYS A 1 71 ? 11.670 4.677 -10.887 1.00 90.38 71 LYS A N 1
ATOM 589 C CA . LYS A 1 71 ? 10.998 5.992 -10.925 1.00 90.38 71 LYS A CA 1
ATOM 590 C C . LYS A 1 71 ? 9.597 5.960 -10.311 1.00 90.38 71 LYS A C 1
ATOM 592 O O . LYS A 1 71 ? 9.186 6.917 -9.649 1.00 90.38 71 LYS A O 1
ATOM 597 N N . MET A 1 72 ? 8.857 4.879 -10.531 1.00 88.31 72 MET A N 1
ATOM 598 C CA . MET A 1 72 ? 7.525 4.686 -9.959 1.00 88.31 72 MET A CA 1
ATOM 599 C C . MET A 1 72 ? 7.574 4.381 -8.463 1.00 88.31 72 MET A C 1
ATOM 601 O O . MET A 1 72 ? 6.730 4.887 -7.724 1.00 88.31 72 MET A O 1
ATOM 605 N N . LYS A 1 73 ? 8.595 3.662 -7.997 1.00 89.81 73 LYS A N 1
ATOM 606 C CA . LYS A 1 73 ? 8.856 3.423 -6.579 1.00 89.81 73 LYS A CA 1
ATOM 607 C C . LYS A 1 73 ? 9.096 4.721 -5.826 1.00 89.81 73 LYS A C 1
ATOM 609 O O . LYS A 1 73 ? 8.436 4.951 -4.822 1.00 89.81 73 LYS A O 1
ATOM 614 N N . MET A 1 74 ? 9.911 5.630 -6.365 1.00 90.31 74 MET A N 1
ATOM 615 C CA . MET A 1 74 ? 10.113 6.952 -5.756 1.00 90.31 74 MET A CA 1
ATOM 616 C C . MET A 1 74 ? 8.794 7.726 -5.589 1.00 90.31 74 MET A C 1
ATOM 618 O O . MET A 1 74 ? 8.559 8.370 -4.565 1.00 90.31 74 MET A O 1
ATOM 622 N N . LYS A 1 75 ? 7.897 7.659 -6.585 1.00 88.00 75 LYS A N 1
ATOM 623 C CA . LYS A 1 75 ? 6.559 8.263 -6.470 1.00 88.00 75 LYS A CA 1
ATOM 624 C C . LYS A 1 75 ? 5.703 7.542 -5.436 1.00 88.00 75 LYS A C 1
ATOM 626 O O . LYS A 1 75 ? 5.009 8.210 -4.680 1.00 88.00 75 LYS A O 1
ATOM 631 N N . TYR A 1 76 ? 5.750 6.215 -5.394 1.00 86.50 76 TYR A N 1
ATOM 632 C CA . TYR A 1 76 ? 5.038 5.429 -4.395 1.00 86.50 76 TYR A CA 1
ATOM 633 C C . TYR A 1 76 ? 5.494 5.806 -2.980 1.00 86.50 76 TYR A C 1
ATOM 635 O O . TYR A 1 76 ? 4.668 6.176 -2.151 1.00 86.50 76 TYR A O 1
ATOM 643 N N . GLU A 1 77 ? 6.799 5.815 -2.721 1.00 86.12 77 GLU A N 1
ATOM 644 C CA . GLU A 1 77 ? 7.384 6.126 -1.414 1.00 86.12 77 GLU A CA 1
ATOM 645 C C . GLU A 1 77 ? 7.076 7.555 -0.957 1.00 86.12 77 GLU A C 1
ATOM 647 O O . GLU A 1 77 ? 6.828 7.789 0.226 1.00 86.12 77 GLU A O 1
ATOM 652 N N . LYS A 1 78 ? 6.976 8.507 -1.892 1.00 85.38 78 LYS A N 1
ATOM 653 C CA . LYS A 1 78 ? 6.551 9.881 -1.589 1.00 85.38 78 LYS A CA 1
ATOM 654 C C . LYS A 1 78 ? 5.168 9.952 -0.928 1.00 85.38 78 LYS A C 1
ATOM 656 O O . LYS A 1 78 ? 4.964 10.811 -0.072 1.00 85.38 78 LYS A O 1
ATOM 661 N N . TYR A 1 79 ? 4.225 9.101 -1.335 1.00 80.31 79 TYR A N 1
ATOM 662 C CA . TYR A 1 79 ? 2.852 9.106 -0.809 1.00 80.31 79 TYR A CA 1
ATOM 663 C C . TYR A 1 79 ? 2.608 8.024 0.255 1.00 80.31 79 TYR A C 1
ATOM 665 O O . TYR A 1 79 ? 1.783 8.222 1.144 1.00 80.31 79 TYR A O 1
ATOM 673 N N . TRP A 1 80 ? 3.333 6.905 0.186 1.00 77.94 80 TRP A N 1
ATOM 674 C CA . TRP A 1 80 ? 3.050 5.673 0.934 1.00 77.94 80 TRP A CA 1
ATOM 675 C C . TRP A 1 80 ? 4.279 5.054 1.624 1.00 77.94 80 TRP A C 1
ATOM 677 O O . TRP A 1 80 ? 4.164 4.002 2.252 1.00 77.94 80 TRP A O 1
ATOM 687 N N . GLY A 1 81 ? 5.459 5.667 1.498 1.00 74.44 81 GLY A N 1
ATOM 688 C CA . GLY A 1 81 ? 6.704 5.191 2.116 1.00 74.44 81 GLY A CA 1
ATOM 689 C C . GLY A 1 81 ? 6.914 5.719 3.533 1.00 74.44 81 GLY A C 1
ATOM 690 O O . GLY A 1 81 ? 7.474 5.025 4.377 1.00 74.44 81 GLY A O 1
ATOM 691 N N . ASP A 1 82 ? 6.418 6.924 3.827 1.00 80.50 82 ASP A N 1
ATOM 692 C CA . ASP A 1 82 ? 6.450 7.471 5.182 1.00 80.50 82 ASP A CA 1
ATOM 693 C C . ASP A 1 82 ? 5.217 7.029 5.967 1.00 80.50 82 ASP A C 1
ATOM 695 O O . ASP A 1 82 ? 4.143 7.631 5.897 1.00 80.50 82 ASP A O 1
ATOM 699 N N . VAL A 1 83 ? 5.421 5.988 6.766 1.00 74.62 83 VAL A N 1
ATOM 700 C CA . VAL A 1 83 ? 4.446 5.438 7.704 1.00 74.62 83 VAL A CA 1
ATOM 701 C C . VAL A 1 83 ? 3.822 6.542 8.576 1.00 74.62 83 VAL A C 1
ATOM 703 O O . VAL A 1 83 ? 2.617 6.544 8.787 1.00 74.62 83 VAL A O 1
ATOM 706 N N . GLY A 1 84 ? 4.577 7.555 9.011 1.00 73.62 84 GLY A N 1
ATOM 707 C CA . GLY A 1 84 ? 4.035 8.645 9.833 1.00 73.62 84 GLY A CA 1
ATOM 708 C C . GLY A 1 84 ? 3.030 9.556 9.114 1.00 73.62 84 GLY A C 1
ATOM 709 O O . GLY A 1 84 ? 2.206 10.191 9.774 1.00 73.62 84 GLY A O 1
ATOM 710 N N . LYS A 1 85 ? 3.066 9.613 7.777 1.00 78.12 85 LYS A N 1
ATOM 711 C CA . LYS A 1 85 ? 2.217 10.492 6.951 1.00 78.12 85 LYS A CA 1
ATOM 712 C C . LYS A 1 85 ? 1.009 9.787 6.336 1.00 78.12 85 LYS A C 1
ATOM 714 O O . LYS A 1 85 ? 0.160 10.450 5.743 1.00 78.12 85 LYS A O 1
ATOM 719 N N . MET A 1 86 ? 0.914 8.466 6.460 1.00 80.25 86 MET A N 1
ATOM 720 C CA . MET A 1 86 ? -0.189 7.708 5.873 1.00 80.25 86 MET A CA 1
ATOM 721 C C . MET A 1 86 ? -1.509 7.966 6.606 1.00 80.25 86 MET A C 1
ATOM 723 O O . MET A 1 86 ? -1.566 8.089 7.832 1.00 80.25 86 MET A O 1
ATOM 727 N N . ASN A 1 87 ? -2.605 7.999 5.845 1.00 85.19 87 ASN A N 1
ATOM 728 C CA . ASN A 1 87 ? -3.937 8.159 6.412 1.00 85.19 87 ASN A CA 1
ATOM 729 C C . ASN A 1 87 ? -4.365 6.886 7.161 1.00 85.19 87 ASN A C 1
ATOM 731 O O . ASN A 1 87 ? -4.688 5.868 6.547 1.00 85.19 87 ASN A O 1
ATOM 735 N N . LYS A 1 88 ? -4.422 6.974 8.496 1.00 87.06 88 LYS A N 1
ATOM 736 C CA . LYS A 1 88 ? -4.794 5.862 9.383 1.00 87.06 88 LYS A CA 1
ATOM 737 C C . LYS 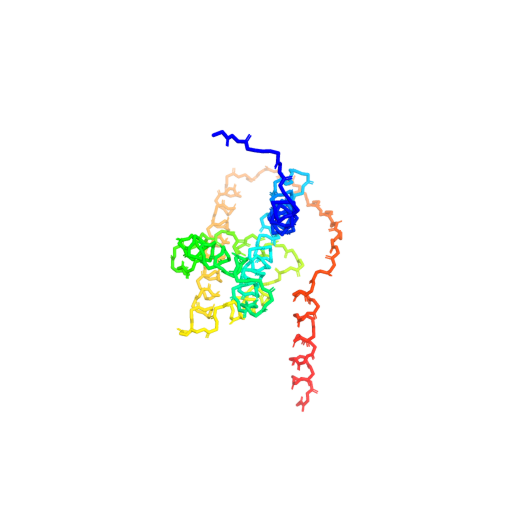A 1 88 ? -6.195 5.304 9.096 1.00 87.06 88 LYS A C 1
ATOM 739 O O . LYS A 1 88 ? -6.416 4.111 9.285 1.00 87.06 88 LYS A O 1
ATOM 744 N N . LEU A 1 89 ? -7.116 6.126 8.580 1.00 87.06 89 LEU A N 1
ATOM 745 C CA . LEU A 1 89 ? -8.489 5.711 8.259 1.00 87.06 89 LEU A CA 1
ATOM 746 C C . LEU A 1 89 ? -8.543 4.577 7.231 1.00 87.06 89 LEU A C 1
ATOM 748 O O . LEU A 1 89 ? -9.441 3.742 7.295 1.00 87.06 89 LEU A O 1
ATOM 752 N N . LEU A 1 90 ? -7.570 4.512 6.319 1.00 86.50 90 LEU A N 1
ATOM 753 C CA . LEU A 1 90 ? -7.504 3.457 5.308 1.00 86.50 90 LEU A CA 1
ATOM 754 C C . LEU A 1 90 ? -7.301 2.085 5.965 1.00 86.50 90 LEU A C 1
ATOM 756 O O . LEU A 1 90 ? -7.972 1.126 5.605 1.00 86.50 90 LEU A O 1
ATOM 760 N N . TYR A 1 91 ? -6.478 2.011 7.009 1.00 87.69 91 TYR A N 1
ATOM 761 C CA . TYR A 1 91 ? -6.264 0.781 7.77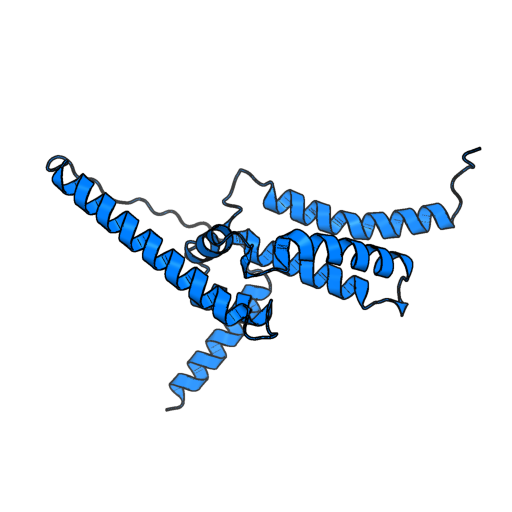4 1.00 87.69 91 TYR A CA 1
ATOM 762 C C . TYR A 1 91 ? -7.423 0.464 8.717 1.00 87.69 91 TYR A C 1
ATOM 764 O O . TYR A 1 91 ? -7.814 -0.694 8.839 1.00 87.69 91 TYR A O 1
ATOM 772 N N . ILE A 1 92 ? -8.002 1.487 9.357 1.00 89.56 92 ILE A N 1
ATOM 773 C CA . ILE A 1 92 ? -9.190 1.320 10.208 1.00 89.56 92 ILE A CA 1
ATOM 774 C C . ILE A 1 92 ? -10.340 0.729 9.387 1.00 89.56 92 ILE A C 1
ATOM 776 O O . ILE A 1 92 ? -11.027 -0.168 9.860 1.00 89.56 92 ILE A O 1
ATOM 780 N N . SER A 1 93 ? -10.509 1.152 8.132 1.00 88.94 93 SER A N 1
ATOM 781 C CA . SER A 1 93 ? -11.543 0.595 7.255 1.00 88.94 93 SER A CA 1
ATOM 782 C C . SER A 1 93 ? -11.368 -0.904 6.987 1.00 88.94 93 SER A C 1
ATOM 784 O O . SER A 1 93 ? -12.357 -1.620 6.873 1.00 88.94 93 SER A O 1
ATOM 786 N N . THR A 1 94 ? -10.124 -1.394 6.959 1.00 87.50 94 THR A N 1
ATOM 787 C CA . THR A 1 94 ? -9.834 -2.830 6.905 1.00 87.50 94 THR A CA 1
ATOM 788 C C . THR A 1 94 ? -10.192 -3.504 8.226 1.00 87.50 94 THR A C 1
ATOM 790 O O . THR A 1 94 ? -10.807 -4.554 8.201 1.00 87.50 94 THR A O 1
ATOM 793 N N . VAL A 1 95 ? -9.888 -2.895 9.379 1.00 89.75 95 VAL A N 1
ATOM 794 C CA . VAL A 1 95 ? -10.266 -3.432 10.705 1.00 89.75 95 VAL A CA 1
ATOM 795 C C . VAL A 1 95 ? -11.785 -3.543 10.890 1.00 89.75 95 VAL A C 1
ATOM 797 O O . VAL A 1 95 ? -12.259 -4.430 11.599 1.00 89.75 95 VAL A O 1
ATOM 800 N N . MET A 1 96 ? -12.544 -2.618 10.301 1.00 86.19 96 MET A N 1
ATOM 801 C CA . MET A 1 96 ? -14.007 -2.600 10.377 1.00 86.19 96 MET A CA 1
ATOM 802 C C . MET A 1 96 ? -14.672 -3.648 9.481 1.00 86.19 96 MET A C 1
ATOM 804 O O . MET A 1 96 ? -15.863 -3.907 9.639 1.00 86.19 96 MET A O 1
ATOM 808 N N . ASP A 1 97 ? -13.933 -4.246 8.550 1.00 83.62 97 ASP A N 1
ATOM 809 C CA . ASP A 1 97 ? -14.439 -5.342 7.740 1.00 83.62 97 ASP A CA 1
ATOM 810 C C . ASP A 1 97 ? -14.473 -6.626 8.593 1.00 83.62 97 ASP A C 1
ATOM 812 O O . ASP A 1 97 ? -13.428 -7.056 9.085 1.00 83.62 97 ASP A O 1
ATOM 816 N N . PRO A 1 98 ? -15.637 -7.280 8.770 1.00 81.12 98 PRO A N 1
ATOM 817 C CA . PRO A 1 98 ? -15.767 -8.468 9.619 1.00 81.12 98 PRO A CA 1
ATOM 818 C C . PRO A 1 98 ? -14.787 -9.601 9.280 1.00 81.12 98 PRO A C 1
ATOM 820 O O . PRO A 1 98 ? -14.412 -10.392 10.154 1.00 81.12 98 PRO A O 1
ATOM 823 N N . ARG A 1 99 ? -14.340 -9.664 8.020 1.00 80.94 99 ARG A N 1
ATOM 824 C CA . ARG A 1 99 ? -13.393 -10.669 7.522 1.00 80.94 99 ARG A CA 1
ATOM 825 C C . ARG A 1 99 ? -11.961 -10.386 7.959 1.00 80.94 99 ARG A C 1
ATOM 827 O O . ARG A 1 99 ? -11.166 -11.315 8.102 1.00 80.94 99 ARG A O 1
ATOM 834 N N . TYR A 1 100 ? -11.633 -9.121 8.204 1.00 78.56 100 TYR A N 1
ATOM 835 C CA . TYR A 1 100 ? -10.289 -8.651 8.502 1.00 78.56 100 TYR A CA 1
ATOM 836 C C . TYR A 1 100 ? -10.245 -8.041 9.907 1.00 78.56 100 TYR A C 1
ATOM 838 O O . TYR A 1 100 ? -10.632 -6.908 10.152 1.00 78.56 100 TYR A O 1
ATOM 846 N N . LYS A 1 101 ? -9.733 -8.798 10.881 1.00 82.94 101 LYS A N 1
ATOM 847 C CA . LYS A 1 101 ? -9.617 -8.317 12.270 1.00 82.94 101 LYS A CA 1
ATOM 848 C C . LYS A 1 101 ? -8.342 -7.494 12.478 1.00 82.94 101 LYS A C 1
ATOM 850 O O . LYS A 1 101 ? -7.408 -7.566 11.683 1.00 82.94 101 LYS A O 1
ATOM 855 N N . LEU A 1 102 ? -8.235 -6.810 13.623 1.00 86.88 102 LEU A N 1
ATOM 856 C CA . LEU A 1 102 ? -7.003 -6.121 14.061 1.00 86.88 102 LEU A CA 1
ATOM 857 C C . LEU A 1 102 ? -5.740 -6.986 13.916 1.00 86.88 102 LEU A C 1
ATOM 859 O O . LEU A 1 102 ? -4.692 -6.477 13.533 1.00 86.88 102 LEU A O 1
ATOM 863 N N . GLY A 1 103 ? -5.843 -8.294 14.179 1.00 85.56 103 GLY A N 1
ATOM 864 C CA . GLY A 1 103 ? -4.722 -9.223 14.022 1.00 85.56 103 GLY A CA 1
ATOM 865 C C . GLY A 1 103 ? -4.231 -9.370 12.577 1.00 85.56 103 GLY A C 1
ATOM 866 O O . GLY A 1 103 ? -3.037 -9.547 12.364 1.00 85.56 103 GLY A O 1
ATOM 867 N N . PHE A 1 104 ? -5.123 -9.262 11.587 1.00 85.69 104 PHE A N 1
ATOM 868 C CA . PHE A 1 104 ? -4.739 -9.258 10.175 1.00 85.69 104 PHE A CA 1
ATOM 869 C C . PHE A 1 104 ? -3.971 -7.984 9.822 1.00 85.69 104 PHE A C 1
ATOM 871 O O . PHE A 1 104 ? -2.917 -8.057 9.199 1.00 85.69 104 PHE A O 1
ATOM 878 N N . VAL A 1 105 ? -4.467 -6.822 10.258 1.00 87.50 105 VAL A N 1
ATOM 879 C CA . VAL A 1 105 ? -3.822 -5.529 9.985 1.00 87.50 105 VAL A CA 1
ATOM 880 C C . VAL A 1 105 ? -2.456 -5.434 10.669 1.00 87.50 105 VAL A C 1
ATOM 882 O O . VAL A 1 105 ? -1.497 -4.998 10.040 1.00 87.50 105 VAL A O 1
ATOM 885 N N . ASP A 1 106 ? -2.335 -5.913 11.909 1.00 88.62 106 ASP A N 1
ATOM 886 C CA . ASP A 1 106 ? -1.054 -6.000 12.623 1.00 88.62 106 ASP A CA 1
ATOM 887 C C . ASP A 1 106 ? -0.040 -6.891 11.886 1.00 88.62 106 ASP A C 1
ATOM 889 O O . ASP A 1 106 ? 1.095 -6.473 11.648 1.00 88.62 106 ASP A O 1
ATOM 893 N N . PHE A 1 107 ? -0.465 -8.084 11.458 1.00 87.19 107 PHE A N 1
ATOM 894 C CA . PHE A 1 107 ? 0.366 -8.989 10.664 1.00 87.19 107 PHE A CA 1
ATOM 895 C C . PHE A 1 107 ? 0.791 -8.358 9.332 1.00 87.19 107 PHE A C 1
ATOM 897 O O . PHE A 1 107 ? 1.978 -8.347 8.999 1.00 87.19 107 PHE A O 1
ATOM 904 N N . ALA A 1 108 ? -0.167 -7.803 8.587 1.00 84.81 108 ALA A N 1
ATOM 905 C CA . ALA A 1 108 ? 0.077 -7.199 7.285 1.00 84.81 108 ALA A CA 1
ATOM 906 C C . ALA A 1 108 ? 1.082 -6.047 7.399 1.00 84.81 108 ALA A C 1
ATOM 908 O O . ALA A 1 108 ? 2.083 -6.039 6.690 1.00 84.81 108 ALA A O 1
ATOM 909 N N . LEU A 1 109 ? 0.882 -5.122 8.340 1.00 86.25 109 LEU A N 1
ATOM 910 C CA . LEU A 1 109 ? 1.757 -3.964 8.534 1.00 86.25 109 LEU A CA 1
ATOM 911 C C . LEU A 1 109 ? 3.188 -4.344 8.914 1.00 86.25 109 LEU A C 1
ATOM 913 O O . LEU A 1 109 ? 4.133 -3.751 8.395 1.00 86.25 109 LEU A O 1
ATOM 917 N N . LYS A 1 110 ? 3.365 -5.342 9.787 1.00 87.06 110 LYS A N 1
ATOM 918 C CA . LYS A 1 110 ? 4.696 -5.852 10.158 1.00 87.06 110 LYS A CA 1
ATOM 919 C C . LYS A 1 110 ? 5.421 -6.491 8.979 1.00 87.06 110 LYS A C 1
ATOM 921 O O . LYS A 1 110 ? 6.642 -6.406 8.904 1.00 87.06 110 LYS A O 1
ATOM 926 N N . ARG A 1 111 ? 4.679 -7.108 8.060 1.00 82.62 111 ARG A N 1
ATOM 927 C CA . ARG A 1 111 ? 5.238 -7.688 6.838 1.00 82.62 111 ARG A CA 1
ATOM 928 C C . ARG A 1 111 ? 5.572 -6.636 5.784 1.00 82.62 111 ARG A C 1
ATOM 930 O O . ARG A 1 111 ? 6.600 -6.767 5.132 1.00 82.62 111 ARG A O 1
ATOM 937 N N . VAL A 1 112 ? 4.723 -5.621 5.619 1.00 78.69 112 VAL A N 1
ATOM 938 C CA . VAL A 1 112 ? 4.947 -4.534 4.649 1.00 78.69 112 VAL A CA 1
ATOM 939 C C . VAL A 1 112 ? 6.137 -3.670 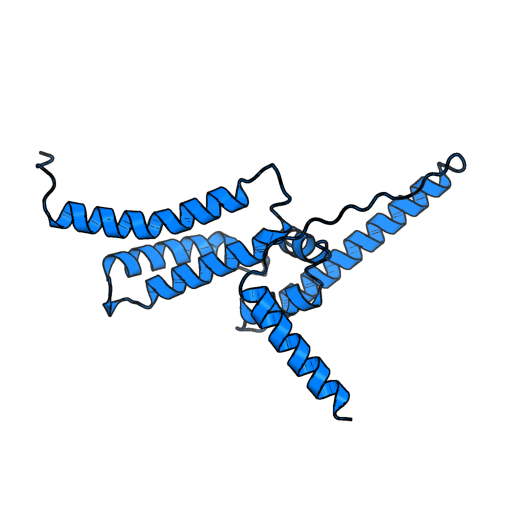5.069 1.00 78.69 112 VAL A C 1
ATOM 941 O O . VAL A 1 112 ? 6.954 -3.293 4.235 1.00 78.69 112 VAL A O 1
ATOM 944 N N . TYR A 1 113 ? 6.242 -3.371 6.367 1.00 80.56 113 TYR A N 1
ATOM 945 C CA . TYR A 1 113 ? 7.253 -2.477 6.932 1.00 80.56 113 TYR A CA 1
ATOM 946 C C . TYR A 1 113 ? 8.082 -3.196 8.014 1.00 80.56 113 TYR A C 1
ATOM 948 O O . TYR A 1 113 ? 7.950 -2.872 9.203 1.00 80.56 113 TYR A O 1
ATOM 956 N N . PRO A 1 114 ? 8.924 -4.177 7.630 1.00 75.38 114 PRO A N 1
ATOM 957 C CA . PRO A 1 114 ? 9.696 -4.977 8.581 1.00 75.38 114 PRO A CA 1
ATOM 958 C C . PRO A 1 114 ? 10.847 -4.185 9.219 1.00 75.38 114 PRO A C 1
ATOM 960 O O . PRO A 1 114 ? 11.265 -4.479 10.338 1.00 75.38 114 PRO A O 1
ATOM 963 N N . GLU A 1 115 ? 11.355 -3.162 8.532 1.00 75.69 115 GLU A N 1
ATOM 964 C CA . GLU A 1 115 ? 12.525 -2.401 8.963 1.00 75.69 115 GLU A CA 1
ATOM 965 C C . GLU A 1 115 ? 12.198 -1.364 10.048 1.00 75.69 115 GLU A C 1
ATOM 967 O O . GLU A 1 115 ? 11.175 -0.671 10.014 1.00 75.69 115 GLU A O 1
ATOM 972 N N . GLY A 1 116 ? 13.098 -1.243 11.030 1.00 75.75 116 GLY A N 1
ATOM 973 C CA . GLY A 1 116 ? 13.066 -0.180 12.040 1.00 75.75 116 GLY A CA 1
ATOM 974 C C . GLY A 1 116 ? 11.854 -0.196 12.981 1.00 75.75 116 GLY A C 1
ATOM 975 O O . GLY A 1 116 ? 11.592 0.803 13.642 1.00 75.75 116 GLY A O 1
ATOM 976 N N . GLY A 1 117 ? 11.084 -1.291 13.034 1.00 81.50 117 GLY A N 1
ATOM 977 C CA . GLY A 1 117 ? 9.879 -1.390 13.868 1.00 81.50 117 GLY A CA 1
ATOM 978 C C . GLY A 1 117 ? 8.705 -0.527 13.387 1.00 81.50 117 GLY A C 1
ATOM 979 O O . GLY A 1 117 ? 7.706 -0.391 14.099 1.00 81.50 117 GLY A O 1
ATOM 980 N N . ASN A 1 118 ? 8.791 0.032 12.177 1.00 84.06 118 ASN A N 1
ATOM 981 C CA . ASN A 1 118 ? 7.781 0.934 11.627 1.00 84.06 118 ASN A CA 1
ATOM 982 C C . ASN A 1 118 ? 6.407 0.264 11.495 1.00 84.06 118 ASN A C 1
ATOM 984 O O . ASN A 1 118 ? 5.398 0.870 11.859 1.00 84.06 118 ASN A O 1
ATOM 988 N N . GLY A 1 119 ? 6.364 -0.997 11.050 1.00 85.75 119 GLY A N 1
ATOM 989 C CA . GLY A 1 119 ? 5.122 -1.764 10.950 1.00 85.75 119 GLY A CA 1
ATOM 990 C C . GLY A 1 119 ? 4.451 -1.997 12.304 1.00 85.75 119 GLY A C 1
ATOM 991 O O . GLY A 1 119 ? 3.243 -1.813 12.432 1.00 85.75 119 GLY A O 1
ATOM 992 N N . ALA A 1 120 ? 5.231 -2.320 13.342 1.00 88.44 120 ALA A N 1
ATOM 993 C CA . ALA A 1 120 ? 4.710 -2.503 14.698 1.00 88.44 120 ALA A CA 1
ATOM 994 C C . ALA A 1 120 ? 4.190 -1.186 15.299 1.00 88.44 120 ALA A C 1
ATOM 996 O O . ALA A 1 120 ? 3.125 -1.173 15.916 1.00 88.44 120 ALA A O 1
ATOM 997 N N . ARG A 1 121 ? 4.901 -0.073 15.070 1.00 88.94 121 ARG A N 1
ATOM 998 C CA . ARG A 1 121 ? 4.448 1.263 15.480 1.00 88.94 121 ARG A CA 1
ATOM 999 C C . ARG A 1 121 ? 3.124 1.628 14.808 1.00 88.94 121 ARG A C 1
ATOM 1001 O O . ARG A 1 121 ? 2.184 1.998 15.500 1.00 88.94 121 ARG A O 1
ATOM 1008 N N . MET A 1 122 ? 3.021 1.452 13.489 1.00 87.75 122 MET A N 1
ATOM 1009 C CA . MET A 1 122 ? 1.783 1.718 12.746 1.00 87.75 122 MET A CA 1
ATOM 1010 C C . MET A 1 122 ? 0.629 0.833 13.210 1.00 87.75 122 MET A C 1
ATOM 1012 O O . MET A 1 122 ? -0.486 1.316 13.366 1.00 87.75 122 MET A O 1
ATOM 1016 N N . ALA A 1 123 ? 0.878 -0.452 13.467 1.00 90.06 123 ALA A N 1
ATOM 1017 C CA . ALA A 1 123 ? -0.152 -1.347 13.981 1.00 90.06 123 ALA A CA 1
ATOM 1018 C C . ALA A 1 123 ? -0.671 -0.884 15.352 1.00 90.06 123 ALA A C 1
ATOM 1020 O O . ALA A 1 123 ? -1.881 -0.887 15.587 1.00 90.06 123 ALA A O 1
ATOM 1021 N N . GLY A 1 124 ? 0.229 -0.422 16.228 1.00 91.12 124 GLY A N 1
ATOM 1022 C CA . GLY A 1 124 ? -0.127 0.221 17.493 1.00 91.12 124 GLY A CA 1
ATOM 1023 C C . GLY A 1 124 ? -0.964 1.484 17.291 1.00 91.12 124 GLY A C 1
ATOM 1024 O O . GLY A 1 124 ? -2.032 1.610 17.884 1.00 91.12 124 GLY A O 1
ATOM 1025 N N . ASP A 1 125 ? -0.534 2.374 16.400 1.00 90.56 125 ASP A N 1
ATOM 1026 C CA . ASP A 1 125 ? -1.234 3.623 16.091 1.00 90.56 125 ASP A CA 1
ATOM 1027 C C . ASP A 1 125 ? -2.640 3.384 15.519 1.00 90.56 125 ASP A C 1
ATOM 1029 O O . ASP A 1 125 ? -3.597 4.045 15.924 1.00 90.56 125 ASP A O 1
ATOM 1033 N N . VAL A 1 126 ? -2.785 2.433 14.591 1.00 91.31 126 VAL A N 1
ATOM 1034 C CA . VAL A 1 126 ? -4.080 2.045 14.010 1.00 91.31 126 VAL A CA 1
ATOM 1035 C C . VAL A 1 126 ? -4.982 1.449 15.082 1.00 91.31 126 VAL A C 1
ATOM 1037 O O . VAL A 1 126 ? -6.167 1.782 15.137 1.00 91.31 126 VAL A O 1
ATOM 1040 N N . LYS A 1 127 ? -4.436 0.602 15.961 1.00 93.00 127 LYS A N 1
ATOM 1041 C CA . LYS A 1 127 ? -5.179 0.025 17.083 1.00 93.00 127 LYS A CA 1
ATOM 1042 C C . LYS A 1 127 ? -5.708 1.122 18.005 1.00 93.00 127 LYS A C 1
ATOM 1044 O O . LYS A 1 127 ? -6.909 1.149 18.261 1.00 93.00 127 LYS A O 1
ATOM 1049 N N . THR A 1 128 ? -4.848 2.035 18.452 1.00 94.00 128 THR A N 1
ATOM 1050 C CA . THR A 1 128 ? -5.232 3.166 19.311 1.00 94.00 128 THR A CA 1
ATOM 1051 C C . THR A 1 128 ? -6.294 4.027 18.636 1.00 94.00 128 THR A C 1
ATOM 1053 O O . THR A 1 128 ? -7.374 4.196 19.189 1.00 94.00 128 THR A O 1
ATOM 1056 N N . ALA A 1 129 ? -6.066 4.450 17.388 1.00 92.88 129 ALA A N 1
ATOM 1057 C CA . ALA A 1 129 ? -7.022 5.271 16.647 1.00 92.88 129 ALA A CA 1
ATOM 1058 C C . ALA A 1 129 ? -8.386 4.581 16.446 1.00 92.88 129 ALA A C 1
ATOM 1060 O O . ALA A 1 129 ? -9.422 5.242 16.477 1.00 92.88 129 ALA A O 1
ATOM 1061 N N . THR A 1 130 ? -8.405 3.255 16.267 1.00 92.62 130 THR A N 1
ATOM 1062 C CA . THR A 1 130 ? -9.653 2.478 16.172 1.00 92.62 130 THR A CA 1
ATOM 1063 C C . THR A 1 130 ? -10.431 2.521 17.487 1.00 92.62 130 THR A C 1
ATOM 1065 O O . THR A 1 130 ? -11.638 2.762 17.483 1.00 92.62 130 THR A O 1
ATOM 1068 N N . PHE A 1 131 ? -9.754 2.300 18.617 1.00 93.75 131 PHE A N 1
ATOM 1069 C CA . PHE A 1 131 ? -10.398 2.329 19.931 1.00 93.75 131 PHE A CA 1
ATOM 1070 C C . PHE A 1 131 ? -10.833 3.738 20.336 1.00 93.75 131 PHE A C 1
ATOM 1072 O O . PHE A 1 131 ? -11.928 3.884 20.874 1.00 93.75 131 PHE A O 1
ATOM 1079 N N . ASP A 1 132 ? -10.048 4.765 20.015 1.00 94.00 132 ASP A N 1
ATOM 1080 C CA . ASP A 1 132 ? -10.415 6.164 20.252 1.00 94.00 132 ASP A CA 1
ATOM 1081 C C . ASP A 1 132 ? -11.676 6.544 19.466 1.00 94.00 132 ASP A C 1
ATOM 1083 O O . ASP A 1 132 ? -12.604 7.144 20.015 1.00 94.00 132 ASP A O 1
ATOM 1087 N N . LEU A 1 133 ? -11.754 6.135 18.193 1.00 91.94 133 LEU A N 1
ATOM 1088 C CA . LEU A 1 133 ? -12.936 6.349 17.359 1.00 91.94 133 LEU A CA 1
ATOM 1089 C C . LEU A 1 133 ? -14.166 5.648 17.947 1.00 91.94 133 LEU A C 1
ATOM 1091 O O . LEU A 1 133 ? -15.247 6.237 17.999 1.00 91.94 133 LEU A O 1
ATOM 1095 N N . PHE A 1 134 ? -13.998 4.410 18.417 1.00 90.88 134 PHE A N 1
ATOM 1096 C CA . PHE A 1 134 ? -15.066 3.657 19.065 1.00 90.88 134 PHE A CA 1
ATOM 1097 C C . PHE A 1 134 ? -15.528 4.320 20.370 1.00 90.88 134 PHE A C 1
ATOM 1099 O O . PHE A 1 134 ? -16.728 4.503 20.564 1.00 90.88 134 PHE A O 1
ATOM 1106 N N . ALA A 1 135 ? -14.601 4.740 21.233 1.00 93.06 135 ALA A N 1
ATOM 1107 C CA . ALA A 1 135 ? -14.916 5.418 22.488 1.00 93.06 135 ALA A CA 1
ATOM 1108 C C . ALA A 1 135 ? -15.661 6.740 22.244 1.00 93.06 135 ALA A C 1
ATOM 1110 O O . ALA A 1 135 ? -16.666 7.025 22.897 1.00 93.06 135 ALA A O 1
ATOM 1111 N N . HIS A 1 136 ? -15.222 7.524 21.257 1.00 92.06 136 HIS A N 1
ATOM 1112 C CA . HIS A 1 136 ? -15.908 8.750 20.861 1.00 92.06 136 HIS A CA 1
ATOM 1113 C C . HIS A 1 136 ? -17.318 8.463 20.318 1.00 92.06 136 HIS A C 1
ATOM 1115 O O . HIS A 1 136 ? -18.282 9.139 20.686 1.00 92.06 136 HIS A O 1
ATOM 1121 N N . TYR A 1 137 ? -17.474 7.427 19.489 1.00 90.50 137 TYR A N 1
ATOM 1122 C CA . TYR A 1 137 ? -18.787 6.997 19.006 1.00 90.50 137 TYR A CA 1
ATOM 1123 C C . TYR A 1 137 ? -19.708 6.554 20.150 1.00 90.50 137 TYR A C 1
ATOM 1125 O O . TYR A 1 137 ? -20.876 6.939 20.184 1.00 90.50 137 TYR A O 1
ATOM 1133 N N . GLU A 1 138 ? -19.191 5.798 21.117 1.00 90.50 138 GLU A N 1
ATOM 1134 C CA . GLU A 1 138 ? -19.945 5.347 22.286 1.00 90.50 138 GLU A CA 1
ATOM 1135 C C . GLU A 1 138 ? -20.447 6.533 23.128 1.00 90.50 138 GLU A C 1
ATOM 1137 O O . GLU A 1 138 ? -21.610 6.560 23.542 1.00 90.50 138 GLU A O 1
ATOM 1142 N N . GLN A 1 139 ? -19.609 7.552 23.339 1.00 91.31 139 GLN A N 1
ATOM 1143 C CA . GLN A 1 139 ? -20.001 8.786 24.028 1.00 91.31 139 GLN A CA 1
ATOM 1144 C C . GLN A 1 139 ? -21.116 9.525 23.276 1.00 91.31 139 GLN A C 1
ATOM 1146 O O . GLN A 1 139 ? -22.118 9.924 23.881 1.00 91.31 139 GLN A O 1
ATOM 1151 N N . LEU A 1 140 ? -20.992 9.657 21.951 1.00 89.06 140 LEU A N 1
ATOM 1152 C CA . LEU A 1 140 ? -22.035 10.248 21.111 1.00 89.06 140 LEU A CA 1
ATOM 1153 C C . LEU A 1 140 ? -23.339 9.451 21.193 1.00 89.06 140 LEU A C 1
ATOM 1155 O O . LEU A 1 140 ? -24.408 10.043 21.351 1.00 89.06 140 LEU A O 1
ATOM 1159 N N . TRP A 1 141 ? -23.263 8.123 21.136 1.00 84.56 141 TRP A N 1
ATOM 1160 C CA . TRP A 1 141 ? -24.419 7.239 21.247 1.00 84.56 141 TRP A CA 1
ATOM 1161 C C . TRP A 1 141 ? -25.143 7.408 22.589 1.00 84.56 141 TRP A C 1
ATOM 1163 O O . TRP A 1 141 ? -26.353 7.646 22.609 1.00 84.56 141 TRP A O 1
ATOM 1173 N N . LYS A 1 142 ? -24.405 7.393 23.706 1.00 86.25 142 LYS A N 1
ATOM 1174 C CA . LYS A 1 142 ? -24.952 7.619 25.057 1.00 86.25 142 LYS A CA 1
ATO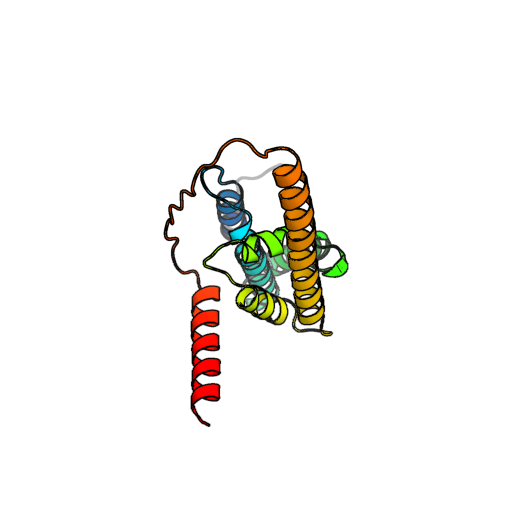M 1175 C C . LYS A 1 142 ? -25.601 9.002 25.186 1.00 86.25 142 LYS A C 1
ATOM 1177 O O . LYS A 1 142 ? -26.698 9.125 25.730 1.00 86.25 142 LYS A O 1
ATOM 1182 N N . SER A 1 143 ? -24.980 10.039 24.621 1.00 79.94 143 SER A N 1
ATOM 1183 C CA . SER A 1 143 ? -25.544 11.397 24.620 1.00 79.94 143 SER A CA 1
ATOM 1184 C C . SER A 1 143 ? -26.837 11.518 23.797 1.00 79.94 143 SER A C 1
ATOM 1186 O O . SER A 1 143 ? -27.724 12.291 24.160 1.00 79.94 143 SER A O 1
ATOM 1188 N N . LYS A 1 144 ? -26.977 10.735 22.715 1.00 74.44 144 LYS A N 1
ATOM 1189 C CA . LYS A 1 144 ? -28.202 10.659 21.903 1.00 74.44 144 LYS A CA 1
ATOM 1190 C C . LYS A 1 144 ? -29.304 9.856 22.592 1.00 74.44 144 LYS A C 1
ATOM 1192 O O . LYS A 1 144 ? -30.455 10.275 22.538 1.00 74.44 144 LYS A O 1
ATOM 1197 N N . GLN A 1 145 ? -28.977 8.761 23.281 1.00 65.88 145 GLN A N 1
ATOM 1198 C CA . GLN A 1 145 ? -29.954 8.003 24.076 1.00 65.88 145 GLN A CA 1
ATOM 1199 C C . GLN A 1 145 ? -30.561 8.839 25.208 1.00 65.88 145 GLN A C 1
ATOM 1201 O O . GLN A 1 145 ? -31.769 8.786 25.409 1.00 65.88 145 GLN A O 1
ATOM 1206 N N . SER A 1 146 ? -29.762 9.675 25.878 1.00 57.41 146 SER A N 1
ATOM 1207 C CA . SER A 1 146 ? -30.255 10.610 26.905 1.00 57.41 146 SER A CA 1
ATOM 1208 C C . SER A 1 146 ? -31.275 11.629 26.356 1.00 57.41 146 SER A C 1
ATOM 1210 O O . SER A 1 146 ? -32.142 12.102 27.086 1.00 57.41 146 SER A O 1
ATOM 1212 N N . LYS A 1 147 ? -31.227 11.927 25.047 1.00 56.62 147 LYS A N 1
ATOM 1213 C CA . LYS A 1 147 ? -32.172 12.825 24.357 1.00 56.62 147 LYS A CA 1
ATOM 1214 C C . LYS A 1 147 ? -33.381 12.110 23.740 1.00 56.62 147 LYS A C 1
ATOM 1216 O O . LYS A 1 147 ? -34.407 12.747 23.534 1.00 56.62 147 LYS A O 1
ATOM 1221 N N . ASN A 1 148 ? -33.277 10.808 23.469 1.00 49.12 148 ASN A N 1
ATOM 1222 C CA . ASN A 1 148 ? -34.268 10.024 22.727 1.00 49.12 148 ASN A CA 1
ATOM 1223 C C . ASN A 1 148 ? -34.911 8.930 23.595 1.00 49.12 148 ASN A C 1
ATOM 1225 O O . ASN A 1 148 ? -35.040 7.791 23.151 1.00 49.12 148 ASN A O 1
ATOM 1229 N N . ALA A 1 149 ? -35.370 9.251 24.809 1.00 48.00 149 ALA A N 1
ATOM 1230 C CA . ALA A 1 149 ? -36.172 8.340 25.643 1.00 48.00 149 ALA A CA 1
ATOM 1231 C C . ALA A 1 149 ? -37.570 8.016 25.047 1.00 48.00 149 ALA A C 1
ATOM 1233 O O . ALA A 1 149 ? -38.546 7.804 25.762 1.00 48.00 149 ALA A O 1
ATOM 1234 N N . SER A 1 150 ? -37.698 7.979 23.721 1.00 47.72 150 SER A N 1
ATOM 1235 C CA . SER A 1 150 ? -38.867 7.501 23.000 1.00 47.72 150 SER A CA 1
ATOM 1236 C C . SER A 1 150 ? -38.423 6.909 21.660 1.00 47.72 150 SER A C 1
ATOM 1238 O O . SER A 1 150 ? -37.941 7.620 20.780 1.00 47.72 150 SER A O 1
ATOM 1240 N N . THR A 1 151 ? -38.708 5.617 21.499 1.00 41.50 151 THR A N 1
ATOM 1241 C CA . THR A 1 151 ? -38.744 4.805 20.264 1.00 41.50 151 THR A CA 1
ATOM 1242 C C . THR A 1 151 ? -37.524 3.920 19.954 1.00 41.50 151 THR A C 1
ATOM 1244 O O . THR A 1 151 ? -36.420 4.371 19.668 1.00 41.50 151 THR A O 1
ATOM 1247 N N . SER A 1 152 ? -37.804 2.614 20.013 1.00 50.91 152 SER A N 1
ATOM 1248 C CA . SER A 1 152 ? -36.988 1.442 19.661 1.00 50.91 152 SER A CA 1
ATOM 1249 C C . SER A 1 152 ? -36.937 1.213 18.142 1.00 50.91 152 SER A C 1
ATOM 1251 O O . SER A 1 152 ? -37.914 1.558 17.481 1.00 50.91 152 SER A O 1
ATOM 1253 N N . LEU A 1 153 ? -35.867 0.581 17.618 1.00 40.53 153 LEU A N 1
ATOM 1254 C CA . LEU A 1 153 ? -35.944 -0.579 16.697 1.00 40.53 153 LEU A CA 1
ATOM 1255 C C . LEU A 1 153 ? -34.563 -1.184 16.329 1.00 40.53 153 LEU A C 1
ATOM 1257 O O . LEU A 1 153 ? -33.522 -0.550 16.483 1.00 40.53 153 LEU A O 1
ATOM 1261 N N . ALA A 1 154 ? -34.618 -2.456 15.911 1.00 38.78 154 ALA A N 1
ATOM 1262 C CA . ALA A 1 154 ? -33.594 -3.515 15.870 1.00 38.78 154 ALA A CA 1
ATOM 1263 C C . ALA A 1 154 ? -32.674 -3.527 14.608 1.00 38.78 154 ALA A C 1
ATOM 1265 O O . ALA A 1 154 ? -32.901 -2.731 13.698 1.00 38.78 154 ALA A O 1
ATOM 1266 N N . PRO A 1 155 ? -31.643 -4.409 14.521 1.00 39.28 155 PRO A N 1
ATOM 1267 C CA . PRO A 1 155 ? -30.601 -4.357 13.489 1.00 39.28 155 PRO A CA 1
ATOM 1268 C C . PRO A 1 155 ? -30.889 -5.240 12.259 1.00 39.28 155 PRO A C 1
ATOM 1270 O O . PRO A 1 155 ? -31.530 -6.283 12.369 1.00 39.28 155 PRO A O 1
ATOM 1273 N N . ILE A 1 156 ? -30.335 -4.851 11.105 1.00 32.91 156 ILE A N 1
ATOM 1274 C CA . ILE A 1 156 ? -30.261 -5.663 9.878 1.00 32.91 156 ILE A CA 1
ATOM 1275 C C . ILE A 1 156 ? -28.775 -5.860 9.545 1.00 32.91 156 ILE A C 1
ATOM 1277 O O . ILE A 1 156 ? -28.030 -4.882 9.470 1.00 32.91 156 ILE A O 1
ATOM 1281 N N . VAL A 1 157 ? -28.351 -7.114 9.367 1.00 36.25 157 VAL A N 1
ATOM 1282 C CA . VAL A 1 157 ? -27.026 -7.509 8.865 1.00 36.25 157 VAL A CA 1
ATOM 1283 C C . VAL A 1 157 ? -27.250 -8.361 7.621 1.00 36.25 157 VAL A C 1
ATOM 1285 O O . VAL A 1 157 ? -28.012 -9.323 7.680 1.00 36.25 157 VAL A O 1
ATOM 1288 N N . GLU A 1 158 ? -26.576 -8.024 6.525 1.00 31.89 158 GLU A N 1
ATOM 1289 C CA . GLU A 1 158 ? -26.465 -8.868 5.335 1.00 31.89 158 GLU A CA 1
ATOM 1290 C C . GLU A 1 158 ? -24.974 -8.953 4.966 1.00 31.89 158 GLU A C 1
ATOM 1292 O O . GLU A 1 158 ? -24.324 -7.933 4.724 1.00 31.89 158 GLU A O 1
ATOM 1297 N N . GLU A 1 159 ? -24.412 -10.163 5.024 1.00 34.44 159 GLU A N 1
ATOM 1298 C CA . GLU A 1 159 ? -23.046 -10.483 4.595 1.00 34.44 159 GLU A CA 1
ATOM 1299 C C . GLU A 1 159 ? -23.032 -10.789 3.091 1.00 34.44 159 GLU A C 1
ATOM 1301 O O . GLU A 1 159 ? -23.943 -11.427 2.567 1.00 34.44 159 GLU A O 1
ATOM 1306 N N . CYS A 1 160 ? -21.971 -10.376 2.396 1.00 25.31 160 CYS A N 1
ATOM 1307 C CA . CYS A 1 160 ? -21.649 -10.878 1.062 1.00 25.31 160 CYS A CA 1
ATOM 1308 C C . CYS A 1 160 ? -20.181 -11.307 1.018 1.00 25.31 160 CYS A C 1
ATOM 1310 O O . CYS A 1 160 ? -19.273 -10.520 1.307 1.00 25.31 160 CYS A O 1
ATOM 1312 N N . ASP A 1 161 ? -19.989 -12.573 0.656 1.00 38.22 161 ASP A N 1
ATOM 1313 C CA . ASP A 1 161 ? -18.704 -13.227 0.450 1.00 38.22 161 ASP A CA 1
ATOM 1314 C C . ASP A 1 161 ? -17.881 -12.515 -0.630 1.00 38.22 161 ASP A C 1
ATOM 1316 O O . ASP A 1 161 ? -18.400 -12.115 -1.674 1.00 38.22 161 ASP A O 1
ATOM 1320 N N . VAL A 1 162 ? -16.574 -12.371 -0.397 1.00 42.09 162 VAL A N 1
ATOM 1321 C CA . VAL A 1 162 ? -15.634 -11.986 -1.460 1.00 42.09 162 VAL A CA 1
ATOM 1322 C C . VAL A 1 162 ? -14.438 -12.912 -1.405 1.00 42.09 162 VAL A C 1
ATOM 1324 O O . VAL A 1 162 ? -13.901 -13.176 -0.326 1.00 42.09 162 VAL A O 1
ATOM 1327 N N . ASP A 1 163 ? -14.059 -13.353 -2.599 1.00 42.47 163 ASP A N 1
ATOM 1328 C CA . ASP A 1 163 ? -12.989 -14.287 -2.901 1.00 42.47 163 ASP A CA 1
ATOM 1329 C C . ASP A 1 163 ? -11.688 -14.011 -2.144 1.00 42.47 163 ASP A C 1
ATOM 1331 O O . ASP A 1 163 ? -11.181 -12.890 -2.034 1.00 42.47 163 ASP A O 1
ATOM 1335 N N . GLU A 1 164 ? -11.154 -15.107 -1.626 1.00 45.75 164 GLU A N 1
ATOM 1336 C CA . GLU A 1 164 ? -9.994 -15.193 -0.762 1.00 45.75 164 GLU A CA 1
ATOM 1337 C C . GLU A 1 164 ? -8.697 -14.892 -1.531 1.00 45.75 164 GLU A C 1
ATOM 1339 O O . GLU A 1 164 ? -8.172 -15.729 -2.259 1.00 45.75 164 GLU A O 1
ATOM 1344 N N . LEU A 1 165 ? -8.178 -13.672 -1.372 1.00 54.69 165 LEU A N 1
ATOM 1345 C CA . LEU A 1 165 ? -6.926 -13.213 -1.984 1.00 54.69 165 LEU A CA 1
ATOM 1346 C C . LEU A 1 165 ? -5.692 -13.567 -1.137 1.00 54.69 165 LEU A C 1
ATOM 1348 O O . LEU A 1 165 ? -5.708 -13.385 0.076 1.00 54.69 165 LEU A O 1
ATOM 1352 N N . ASP A 1 166 ? -4.610 -13.990 -1.804 1.00 59.06 166 ASP A N 1
ATOM 1353 C CA . ASP A 1 166 ? -3.318 -14.527 -1.312 1.00 59.06 166 ASP A CA 1
ATOM 1354 C C . ASP A 1 166 ? -2.845 -14.126 0.103 1.00 59.06 166 ASP A C 1
ATOM 1356 O O . ASP A 1 166 ? -2.399 -14.978 0.871 1.00 59.06 166 ASP A O 1
ATOM 1360 N N . VAL A 1 167 ? -2.954 -12.854 0.501 1.00 60.41 167 VAL A N 1
ATOM 1361 C CA . VAL A 1 167 ? -2.530 -12.390 1.840 1.00 60.41 167 VAL A CA 1
ATOM 1362 C C . VAL A 1 167 ? -3.416 -12.974 2.952 1.00 60.41 167 VAL A C 1
ATOM 1364 O O . VAL A 1 167 ? -2.941 -13.241 4.057 1.00 60.41 167 VAL A O 1
ATOM 1367 N N . LEU A 1 168 ? -4.702 -13.205 2.672 1.00 62.47 168 LEU A N 1
ATOM 1368 C CA . LEU A 1 168 ? -5.603 -13.941 3.559 1.00 62.47 168 LEU A CA 1
ATOM 1369 C C . LEU A 1 168 ? -5.184 -15.393 3.707 1.00 62.47 168 LEU A C 1
ATOM 1371 O O . LEU A 1 168 ? -5.181 -15.888 4.829 1.00 62.47 168 LEU A O 1
ATOM 1375 N N . ALA A 1 169 ? -4.814 -16.058 2.615 1.00 70.50 169 ALA A N 1
ATOM 1376 C CA . ALA A 1 169 ? -4.371 -17.447 2.659 1.00 70.50 169 ALA A CA 1
ATOM 1377 C C . ALA A 1 169 ? -3.101 -17.586 3.520 1.00 70.50 169 ALA A C 1
ATOM 1379 O O . ALA A 1 169 ? -2.998 -18.470 4.375 1.00 70.50 169 ALA A O 1
ATOM 1380 N N . GLU A 1 170 ? -2.163 -16.648 3.384 1.00 71.44 170 GLU A N 1
ATOM 1381 C CA . GLU A 1 170 ? -0.959 -16.590 4.217 1.00 71.44 170 GLU A CA 1
ATOM 1382 C C . GLU A 1 170 ? -1.270 -16.258 5.684 1.00 71.44 170 GLU A C 1
ATOM 1384 O O . GLU A 1 170 ? -0.685 -16.857 6.590 1.00 71.44 170 GLU A O 1
ATOM 1389 N N . TYR A 1 171 ? -2.220 -15.355 5.942 1.00 70.25 171 TYR A N 1
ATOM 1390 C CA . TYR A 1 171 ? -2.688 -15.065 7.298 1.00 70.25 171 TYR A CA 1
ATOM 1391 C C . TYR A 1 171 ? -3.401 -16.265 7.935 1.00 70.25 171 TYR A C 1
ATOM 1393 O O . TYR A 1 171 ? -3.178 -16.547 9.112 1.00 70.25 171 TYR A O 1
ATOM 1401 N N . LYS A 1 172 ? -4.218 -17.009 7.179 1.00 76.25 172 LYS A N 1
ATOM 1402 C CA . LYS A 1 172 ? -4.866 -18.241 7.652 1.00 76.25 172 LYS A CA 1
ATOM 1403 C C . LYS A 1 172 ? -3.823 -19.280 8.052 1.00 76.25 172 LYS A C 1
ATOM 1405 O O . LYS A 1 172 ? -3.872 -19.770 9.178 1.00 76.25 172 LYS A O 1
ATOM 1410 N N . LYS A 1 173 ? -2.804 -19.494 7.214 1.00 77.75 173 LYS A N 1
ATOM 1411 C CA . LYS A 1 173 ? -1.664 -20.368 7.528 1.00 77.75 173 LYS A CA 1
ATOM 1412 C C . LYS A 1 173 ? -0.908 -19.917 8.784 1.00 77.75 173 LYS A C 1
ATOM 1414 O O . LYS A 1 173 ? -0.569 -20.736 9.634 1.00 77.75 173 LYS A O 1
ATOM 1419 N N . HIS A 1 174 ? -0.660 -18.615 8.933 1.00 74.50 174 HIS A N 1
ATOM 1420 C CA . HIS A 1 174 ? -0.010 -18.064 10.126 1.00 74.50 174 HIS A CA 1
ATOM 1421 C C . HIS A 1 174 ? -0.863 -18.248 11.395 1.00 74.50 174 HIS A C 1
ATOM 1423 O O . HIS A 1 174 ? -0.350 -18.642 12.443 1.00 74.50 174 HIS A O 1
ATOM 1429 N N . ARG A 1 175 ? -2.180 -18.027 11.303 1.00 72.12 175 ARG A N 1
ATOM 1430 C CA . ARG A 1 175 ? -3.132 -18.236 12.404 1.00 72.12 175 ARG A CA 1
ATOM 1431 C C . ARG A 1 175 ? -3.176 -19.700 12.842 1.00 72.12 175 ARG A C 1
ATOM 1433 O O . ARG A 1 175 ? -3.174 -19.960 14.042 1.00 72.12 175 ARG A O 1
ATOM 1440 N N . GLU A 1 176 ? -3.190 -20.642 11.904 1.00 74.69 176 GLU A N 1
ATOM 1441 C CA . GLU A 1 176 ? -3.159 -22.083 12.194 1.00 74.69 176 GLU A CA 1
ATOM 1442 C C . GLU A 1 176 ? -1.880 -22.494 12.936 1.00 74.69 176 GLU A C 1
ATOM 1444 O O . GLU A 1 176 ? -1.942 -23.271 13.888 1.00 74.69 176 GLU A O 1
ATOM 1449 N N . GLN A 1 177 ? -0.732 -21.914 12.576 1.00 70.50 177 GLN A N 1
ATOM 1450 C CA . GLN A 1 177 ? 0.540 -22.148 13.267 1.00 70.50 177 GLN A CA 1
ATOM 1451 C C . GLN A 1 177 ? 0.545 -21.594 14.698 1.00 70.50 177 GLN A C 1
ATOM 1453 O O . GLN A 1 177 ? 1.028 -22.267 15.608 1.00 70.50 177 GLN A O 1
ATOM 1458 N N . ILE A 1 178 ? -0.024 -20.403 14.922 1.00 66.44 178 ILE A N 1
ATOM 1459 C CA . ILE A 1 178 ? -0.172 -19.827 16.269 1.00 66.44 178 ILE A CA 1
ATOM 1460 C C . ILE A 1 178 ? -1.104 -20.692 17.124 1.00 66.44 178 ILE A C 1
ATOM 1462 O O . ILE A 1 178 ? -0.759 -21.032 18.253 1.00 66.44 178 ILE A O 1
ATOM 1466 N N . VAL A 1 179 ? -2.266 -21.086 16.594 1.00 66.62 179 VAL A N 1
ATOM 1467 C CA . VAL A 1 179 ? -3.232 -21.930 17.320 1.00 66.62 179 VAL A CA 1
ATOM 1468 C C . VAL A 1 179 ? -2.634 -23.309 17.628 1.00 66.62 179 VAL A C 1
ATOM 1470 O O . VAL A 1 179 ? -2.797 -23.814 18.736 1.00 66.62 179 VAL A O 1
ATOM 1473 N N . GLY A 1 180 ? -1.871 -23.892 16.698 1.00 58.50 180 GLY A N 1
ATOM 1474 C CA . GLY A 1 180 ? -1.148 -25.148 16.914 1.00 58.50 180 GLY A CA 1
ATOM 1475 C C . GLY A 1 180 ? -0.011 -25.053 17.940 1.00 58.50 180 GLY A C 1
ATOM 1476 O O . GLY A 1 180 ? 0.278 -26.040 18.613 1.00 58.50 180 GLY A O 1
ATOM 1477 N N . ALA A 1 181 ? 0.617 -23.884 18.095 1.00 58.56 181 ALA A N 1
ATOM 1478 C CA . ALA A 1 181 ? 1.635 -23.639 19.119 1.00 58.56 181 ALA A CA 1
ATOM 1479 C C . ALA A 1 181 ? 1.027 -23.417 20.516 1.00 58.56 181 ALA A C 1
ATOM 1481 O O . ALA A 1 181 ? 1.622 -23.824 21.510 1.00 58.56 181 ALA A O 1
ATOM 1482 N N . VAL A 1 182 ? -0.164 -22.815 20.590 1.00 57.03 182 VAL A N 1
ATOM 1483 C CA . VAL A 1 182 ? -0.902 -22.596 21.847 1.00 57.03 182 VAL A CA 1
ATOM 1484 C C . VAL A 1 182 ? -1.517 -23.897 22.379 1.00 57.03 182 VAL A C 1
ATOM 1486 O O . VAL A 1 182 ? -1.516 -24.108 23.582 1.00 57.03 182 VAL A O 1
ATOM 1489 N N . ASN A 1 183 ? -1.956 -24.807 21.504 1.00 51.25 183 ASN A N 1
ATOM 1490 C CA . ASN A 1 183 ? -2.549 -26.099 21.890 1.00 51.25 183 ASN A CA 1
ATOM 1491 C C . ASN A 1 183 ? -1.518 -27.204 22.208 1.00 51.25 183 ASN A C 1
ATOM 1493 O O . ASN A 1 183 ? -1.886 -28.371 22.337 1.00 51.25 183 ASN A O 1
ATOM 1497 N N . LYS A 1 184 ? -0.226 -26.862 22.278 1.00 51.75 184 LYS A N 1
ATOM 1498 C CA . LYS A 1 184 ? 0.871 -27.794 22.596 1.00 51.75 184 LYS A CA 1
ATOM 1499 C C . LYS A 1 184 ? 1.350 -27.706 24.052 1.00 51.75 184 LYS A C 1
ATOM 1501 O O . LYS A 1 184 ? 2.378 -28.303 24.372 1.00 51.75 184 LYS A O 1
ATOM 1506 N N . PHE A 1 185 ? 0.605 -26.994 24.898 1.00 42.12 185 PHE A N 1
ATOM 1507 C CA . PHE A 1 185 ? 0.781 -26.915 26.347 1.00 42.12 185 PHE A CA 1
ATOM 1508 C C . PHE A 1 185 ? -0.500 -27.349 27.053 1.00 42.12 185 PHE A C 1
ATOM 1510 O O . PHE A 1 185 ? -1.575 -26.840 26.665 1.00 42.12 185 PHE A O 1
#

pLDDT: mean 78.03, std 15.4, range [25.31, 94.0]